Protein AF-A0A9D2QL30-F1 (afdb_monomer_lite)

Foldseek 3Di:
DVVLVVLLVLLQLLCLLLQHHDPDALFQKWFAFPQQGIWTWGDDPNRTHIDGPDDDPSVLVLSLCQLLPLCCLQQVDCLQSLLVRLQRTQKMFGADRVNHTPDIGGNVNSNVSSVVSVVVVVVLVVDDPVVSVVSRVVSLVVLVVQLVVLVVQLVVLVVLLVVCPPPPDPLSNVLSVLSNVLSVLSNQLSVLSNVLNVCVNVVHDVVVSVVSSNSNSVSSSVNVVSSVVNVVSVD

Structure (mmCIF, N/CA/C/O backbone):
data_AF-A0A9D2QL30-F1
#
_entry.id   AF-A0A9D2QL30-F1
#
loop_
_atom_site.group_PDB
_atom_site.id
_atom_site.type_symbol
_atom_site.label_atom_id
_atom_site.label_alt_id
_atom_site.label_comp_id
_atom_site.label_asym_id
_atom_site.label_entity_id
_atom_site.label_seq_id
_atom_site.pdbx_PDB_ins_code
_atom_site.Cartn_x
_atom_site.Cartn_y
_atom_site.Cartn_z
_atom_site.occupancy
_atom_site.B_iso_or_equiv
_atom_site.auth_seq_id
_atom_site.auth_comp_id
_atom_site.auth_asym_id
_atom_site.auth_atom_id
_atom_site.pdbx_PDB_model_num
ATOM 1 N 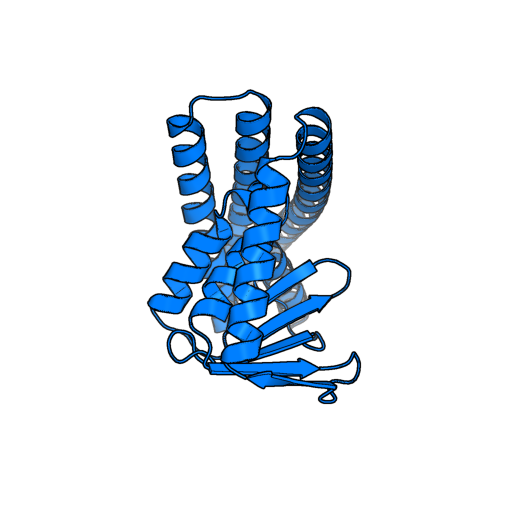N . MET A 1 1 ? 20.352 -10.201 -22.256 1.00 42.00 1 MET A N 1
ATOM 2 C CA . MET A 1 1 ? 20.153 -11.213 -21.178 1.00 42.00 1 MET A CA 1
ATOM 3 C C . MET A 1 1 ? 20.517 -10.764 -19.751 1.00 42.00 1 MET A C 1
ATOM 5 O O . MET A 1 1 ? 19.722 -11.033 -18.862 1.00 42.00 1 MET A O 1
ATOM 9 N N . ARG A 1 2 ? 21.654 -10.094 -19.466 1.00 42.00 2 ARG A N 1
ATOM 10 C CA . ARG A 1 2 ? 21.933 -9.585 -18.095 1.00 42.00 2 ARG A CA 1
ATOM 11 C C . ARG A 1 2 ? 21.033 -8.405 -17.690 1.00 42.00 2 ARG A C 1
ATOM 13 O O . ARG A 1 2 ? 20.529 -8.428 -16.579 1.00 42.00 2 ARG A O 1
ATOM 20 N N . ALA A 1 3 ? 20.771 -7.445 -18.584 1.00 46.03 3 ALA A N 1
ATOM 21 C CA . ALA A 1 3 ? 19.912 -6.282 -18.308 1.00 46.03 3 ALA A CA 1
ATOM 22 C C . ALA A 1 3 ? 18.468 -6.667 -17.924 1.00 46.03 3 ALA A C 1
ATOM 24 O O . ALA A 1 3 ? 17.959 -6.170 -16.926 1.00 46.03 3 ALA A O 1
ATOM 25 N N . LEU A 1 4 ? 17.861 -7.640 -18.621 1.00 50.03 4 LEU A N 1
ATOM 26 C CA . LEU A 1 4 ? 16.535 -8.165 -18.265 1.00 50.03 4 LEU A CA 1
ATOM 27 C C . LEU A 1 4 ? 16.477 -8.749 -16.846 1.00 50.03 4 LEU A C 1
ATOM 29 O O . LEU A 1 4 ? 15.483 -8.568 -16.161 1.00 50.03 4 LEU A O 1
ATOM 33 N N . ARG A 1 5 ? 17.539 -9.404 -16.354 1.00 45.00 5 ARG A N 1
ATOM 34 C CA . ARG A 1 5 ? 17.558 -9.931 -14.975 1.00 45.00 5 ARG A CA 1
ATOM 35 C C . ARG A 1 5 ? 17.594 -8.833 -13.903 1.00 45.00 5 ARG A C 1
ATOM 37 O O . ARG A 1 5 ? 17.037 -9.044 -12.834 1.00 45.00 5 ARG A O 1
ATOM 44 N N . TRP A 1 6 ? 18.218 -7.685 -14.176 1.00 50.84 6 TRP A N 1
ATOM 45 C CA . TRP A 1 6 ? 18.206 -6.535 -13.259 1.00 50.84 6 TRP A CA 1
ATOM 46 C C . TRP A 1 6 ? 16.841 -5.841 -13.236 1.00 50.84 6 TRP A C 1
ATOM 48 O O . TRP A 1 6 ? 16.375 -5.450 -12.172 1.00 50.84 6 TRP A O 1
ATOM 58 N N . LEU A 1 7 ? 16.168 -5.779 -14.388 1.00 51.81 7 LEU A N 1
ATOM 59 C CA . LEU A 1 7 ? 14.802 -5.267 -14.507 1.00 51.81 7 LEU A CA 1
ATOM 60 C C . LEU A 1 7 ? 13.798 -6.115 -13.703 1.00 51.81 7 LEU A C 1
ATOM 62 O O . LEU A 1 7 ? 12.937 -5.550 -13.035 1.00 51.81 7 LEU A O 1
ATOM 66 N N . LYS A 1 8 ? 13.981 -7.445 -13.656 1.00 50.84 8 LYS A N 1
ATOM 67 C CA . LYS A 1 8 ? 13.181 -8.358 -12.812 1.00 50.84 8 LYS A CA 1
ATOM 68 C C . LYS A 1 8 ? 13.255 -8.023 -11.324 1.00 50.84 8 LYS A C 1
ATOM 70 O O . LYS A 1 8 ? 12.226 -7.941 -10.670 1.00 50.84 8 LYS A O 1
ATOM 75 N N . ALA A 1 9 ? 14.460 -7.800 -10.793 1.00 47.62 9 ALA A N 1
ATOM 76 C CA . ALA A 1 9 ? 14.659 -7.451 -9.381 1.00 47.62 9 ALA A CA 1
ATOM 77 C C . ALA A 1 9 ? 14.092 -6.064 -9.027 1.00 47.62 9 ALA A C 1
ATOM 79 O O . ALA A 1 9 ? 13.759 -5.795 -7.875 1.00 47.62 9 ALA A O 1
ATOM 80 N N . ALA A 1 10 ? 13.954 -5.193 -10.023 1.00 49.06 10 ALA A N 1
ATOM 81 C CA . ALA A 1 10 ? 13.490 -3.835 -9.835 1.00 49.06 10 ALA A CA 1
ATOM 82 C C . ALA A 1 10 ? 11.965 -3.678 -9.985 1.00 49.06 10 ALA A C 1
ATOM 84 O O . ALA A 1 10 ? 11.373 -2.912 -9.231 1.00 49.06 10 ALA A O 1
ATOM 85 N N . ALA A 1 11 ? 11.317 -4.430 -10.884 1.00 48.91 11 ALA A N 1
ATOM 86 C CA . ALA A 1 11 ? 9.854 -4.563 -10.926 1.00 48.91 11 ALA A CA 1
ATOM 87 C C . ALA A 1 11 ? 9.331 -5.217 -9.641 1.00 48.91 11 ALA A C 1
ATOM 89 O O . ALA A 1 11 ? 8.384 -4.734 -9.034 1.00 48.91 11 ALA A O 1
ATOM 90 N N . ALA A 1 12 ? 10.043 -6.241 -9.182 1.00 46.75 12 ALA A N 1
ATOM 91 C CA . ALA A 1 12 ? 9.942 -6.813 -7.854 1.00 46.75 12 ALA A CA 1
ATOM 92 C C . ALA A 1 12 ? 10.025 -5.751 -6.739 1.00 46.75 12 ALA A C 1
ATOM 94 O O . ALA A 1 12 ? 9.077 -5.546 -5.997 1.00 46.75 12 ALA A O 1
ATOM 95 N N . ALA A 1 13 ? 11.130 -5.010 -6.630 1.00 47.66 13 ALA A N 1
ATOM 96 C CA . ALA A 1 13 ? 11.282 -3.993 -5.585 1.00 47.66 13 ALA A CA 1
ATOM 97 C C . ALA A 1 13 ? 10.222 -2.872 -5.653 1.00 47.66 13 ALA A C 1
ATOM 99 O O . ALA A 1 13 ? 9.776 -2.377 -4.622 1.00 47.66 13 ALA A O 1
ATOM 100 N N . ALA A 1 14 ? 9.797 -2.478 -6.854 1.00 49.22 14 ALA A N 1
ATOM 101 C CA . ALA A 1 14 ? 8.726 -1.507 -7.053 1.00 49.22 14 ALA A CA 1
ATOM 102 C C . ALA A 1 14 ? 7.403 -1.996 -6.474 1.00 49.22 14 ALA A C 1
ATOM 104 O O . ALA A 1 14 ? 6.722 -1.274 -5.749 1.00 49.22 14 ALA A O 1
ATOM 105 N N . ALA A 1 15 ? 7.070 -3.241 -6.781 1.00 49.09 15 ALA A N 1
ATOM 106 C CA . ALA A 1 15 ? 5.821 -3.845 -6.402 1.00 49.09 15 ALA A CA 1
ATOM 107 C C . ALA A 1 15 ? 5.770 -4.032 -4.862 1.00 49.09 15 ALA A C 1
ATOM 109 O O . ALA A 1 15 ? 4.761 -3.685 -4.247 1.00 49.09 15 ALA A O 1
ATOM 110 N N . VAL A 1 16 ? 6.897 -4.328 -4.193 1.00 47.53 16 VAL A N 1
ATOM 111 C CA . VAL A 1 16 ? 7.039 -4.228 -2.716 1.00 47.53 16 VAL A CA 1
ATOM 112 C C . VAL A 1 16 ? 6.652 -2.861 -2.158 1.00 47.53 16 VAL A C 1
ATOM 114 O O . VAL A 1 16 ? 5.903 -2.783 -1.186 1.00 47.53 16 VAL A O 1
ATOM 117 N N . MET A 1 17 ? 7.130 -1.773 -2.767 1.00 51.44 17 MET A N 1
ATOM 118 C CA . MET A 1 17 ? 6.882 -0.405 -2.281 1.00 51.44 17 MET A CA 1
ATOM 119 C C . MET A 1 17 ? 5.417 0.049 -2.445 1.00 51.44 17 MET A C 1
ATOM 121 O O . MET A 1 17 ? 4.971 1.005 -1.801 1.00 51.44 17 MET A O 1
ATOM 125 N N . LEU A 1 18 ? 4.651 -0.659 -3.280 1.00 50.81 18 LEU A N 1
ATOM 126 C CA . LEU A 1 18 ? 3.212 -0.478 -3.515 1.00 50.81 18 LEU A CA 1
ATOM 127 C C . LEU A 1 18 ? 2.306 -1.404 -2.715 1.00 50.81 18 LEU A C 1
ATOM 129 O O . LEU A 1 18 ? 1.090 -1.272 -2.839 1.00 50.81 18 LEU A O 1
ATOM 133 N N . CYS A 1 19 ? 2.882 -2.288 -1.898 1.00 51.38 19 CYS A N 1
ATOM 134 C CA . CYS A 1 19 ? 2.206 -3.366 -1.162 1.00 51.38 19 CYS A CA 1
ATOM 135 C C . CYS A 1 19 ? 1.921 -4.653 -1.950 1.00 51.38 19 CYS A C 1
ATOM 137 O O . CYS A 1 19 ? 1.119 -5.466 -1.489 1.00 51.38 19 C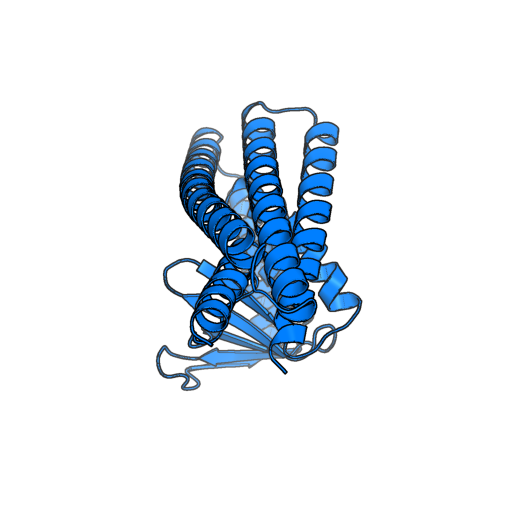YS A O 1
ATOM 139 N N . VAL A 1 20 ? 2.585 -4.896 -3.085 1.00 39.28 20 VAL A N 1
ATOM 140 C CA . VAL A 1 20 ? 2.483 -6.167 -3.827 1.00 39.28 20 VAL A CA 1
ATOM 141 C C . VAL A 1 20 ? 3.845 -6.655 -4.336 1.00 39.28 20 VAL A C 1
ATOM 143 O O . VAL A 1 20 ? 4.199 -6.367 -5.457 1.00 39.28 20 VAL A O 1
ATOM 146 N N . LEU A 1 21 ? 4.532 -7.505 -3.560 1.00 29.41 21 LEU A N 1
ATOM 147 C CA . LEU A 1 21 ? 5.515 -8.545 -3.969 1.00 29.41 21 LEU A CA 1
ATOM 148 C C . LEU A 1 21 ? 6.950 -8.213 -4.444 1.00 29.41 21 LEU A C 1
ATOM 150 O O . LEU A 1 21 ? 7.150 -7.345 -5.282 1.00 29.41 21 LEU A O 1
ATOM 154 N N . PRO A 1 22 ? 7.892 -9.144 -4.133 1.00 34.12 22 PRO A N 1
ATOM 155 C CA . PRO A 1 22 ? 8.286 -10.084 -5.170 1.00 34.12 22 PRO A CA 1
ATOM 156 C C . PRO A 1 22 ? 8.390 -11.538 -4.719 1.00 34.12 22 PRO A C 1
ATOM 158 O O . PRO A 1 22 ? 8.543 -11.893 -3.558 1.00 34.12 22 PRO A O 1
ATOM 161 N N . LEU A 1 23 ? 8.358 -12.374 -5.746 1.00 36.47 23 LEU A N 1
ATOM 162 C CA . LEU A 1 23 ? 8.587 -13.809 -5.793 1.00 36.47 23 LEU A CA 1
ATOM 163 C C . LEU A 1 23 ? 9.810 -14.283 -4.979 1.00 36.47 23 LEU A C 1
ATOM 165 O O . LEU A 1 23 ? 10.922 -14.343 -5.508 1.00 36.47 23 LEU A O 1
ATOM 169 N N . LYS A 1 24 ? 9.557 -14.649 -3.718 1.00 33.31 24 LYS A N 1
ATOM 170 C CA . LYS A 1 24 ? 10.146 -15.724 -2.888 1.00 33.31 24 LYS A CA 1
ATOM 171 C C . LYS A 1 24 ? 9.939 -15.334 -1.415 1.00 33.31 24 LYS A C 1
ATOM 173 O O . LYS A 1 24 ? 10.861 -14.811 -0.811 1.00 33.31 24 LYS A O 1
ATOM 178 N N . ALA A 1 25 ? 8.755 -15.553 -0.855 1.00 40.75 25 ALA A N 1
ATOM 179 C CA . ALA A 1 25 ? 8.531 -15.325 0.570 1.00 40.75 25 ALA A CA 1
ATOM 180 C C . ALA A 1 25 ? 7.565 -16.381 1.104 1.00 40.75 25 ALA A C 1
ATOM 182 O O . ALA A 1 25 ? 6.514 -16.628 0.503 1.00 40.75 25 ALA A O 1
ATOM 183 N N . ASP A 1 26 ? 7.954 -17.028 2.195 1.00 52.56 26 ASP A N 1
ATOM 184 C CA . ASP A 1 26 ? 7.155 -17.998 2.929 1.00 52.56 26 ASP A CA 1
ATOM 185 C C . ASP A 1 26 ? 5.928 -17.268 3.499 1.00 52.56 26 ASP A C 1
ATOM 187 O O . ASP A 1 26 ? 6.022 -16.494 4.447 1.00 52.56 26 ASP A O 1
ATOM 191 N N . ALA A 1 27 ? 4.777 -17.403 2.833 1.00 57.16 27 ALA A N 1
ATOM 192 C CA . ALA A 1 27 ? 3.559 -16.688 3.207 1.00 57.16 27 ALA A CA 1
ATOM 193 C C . ALA A 1 27 ? 3.181 -16.981 4.666 1.00 57.16 27 ALA A C 1
ATOM 195 O O . ALA A 1 27 ? 3.106 -18.140 5.045 1.00 57.16 27 ALA A O 1
ATOM 196 N N . ALA A 1 28 ? 2.866 -15.960 5.462 1.00 78.25 28 ALA A N 1
ATOM 197 C CA . ALA A 1 28 ? 2.471 -16.148 6.858 1.00 78.25 28 ALA A CA 1
ATOM 198 C C . ALA A 1 28 ? 1.034 -16.683 6.976 1.00 78.25 28 ALA A C 1
ATOM 200 O O . ALA A 1 28 ? 0.708 -17.457 7.878 1.00 78.25 28 ALA A O 1
ATOM 201 N N . GLU A 1 29 ? 0.152 -16.284 6.056 1.00 87.06 29 GLU A N 1
ATOM 202 C CA . GLU A 1 29 ? -1.250 -16.698 6.066 1.00 87.06 29 GLU A CA 1
ATOM 203 C C . GLU A 1 29 ? -1.822 -16.787 4.644 1.00 87.06 29 GLU A C 1
ATOM 205 O O . GLU A 1 29 ? -1.666 -15.876 3.837 1.00 87.06 29 GLU A O 1
ATOM 210 N N . LEU A 1 30 ? -2.523 -17.876 4.333 1.00 88.88 30 LEU A N 1
ATOM 211 C CA . LEU A 1 30 ? -3.309 -18.051 3.114 1.00 88.88 30 LEU A CA 1
ATOM 212 C C . LEU A 1 30 ? -4.793 -17.892 3.440 1.00 88.88 30 LEU A C 1
ATOM 214 O O . LEU A 1 30 ? -5.391 -18.756 4.080 1.00 88.88 30 LEU A O 1
ATOM 218 N N . ILE A 1 31 ? -5.403 -16.811 2.968 1.00 90.12 31 ILE A N 1
ATOM 219 C CA . ILE A 1 31 ? -6.814 -16.478 3.170 1.00 90.12 31 ILE A CA 1
ATOM 220 C C . ILE A 1 31 ? -7.631 -16.949 1.965 1.00 90.12 31 ILE A C 1
ATOM 222 O O . ILE A 1 31 ? -7.288 -16.671 0.817 1.00 90.12 31 ILE A O 1
ATOM 226 N N . GLN A 1 32 ? -8.738 -17.645 2.224 1.00 92.25 32 GLN A N 1
ATOM 227 C CA . GLN A 1 32 ? -9.722 -18.037 1.217 1.00 92.25 32 GLN A CA 1
ATOM 228 C C . GLN A 1 32 ? -10.906 -17.068 1.279 1.00 92.25 32 GLN A C 1
ATOM 230 O O . GLN A 1 32 ? -11.664 -17.068 2.253 1.00 92.25 32 GLN A O 1
ATOM 235 N N . SER A 1 33 ? -11.063 -16.240 0.247 1.00 90.88 33 SER A N 1
ATOM 236 C CA . SER A 1 33 ? -12.171 -15.295 0.113 1.00 90.88 33 SER A CA 1
ATOM 237 C C . SER A 1 33 ? -13.045 -15.639 -1.101 1.00 90.88 33 SER A C 1
ATOM 239 O O . SER A 1 33 ? -12.524 -15.841 -2.196 1.00 90.88 33 SER A O 1
ATOM 241 N N . PRO A 1 34 ? -14.382 -15.650 -0.960 1.00 91.25 34 PRO A N 1
ATOM 242 C CA . PRO A 1 34 ? -15.302 -15.755 -2.086 1.00 91.25 34 PRO A CA 1
ATOM 243 C C . PRO A 1 34 ? -15.311 -14.485 -2.953 1.00 91.25 34 PRO A C 1
ATOM 245 O O . PRO A 1 34 ? -15.769 -14.541 -4.089 1.00 91.25 34 PRO A O 1
ATOM 248 N N . VAL A 1 35 ? -14.823 -13.350 -2.433 1.00 90.31 35 VAL A N 1
ATOM 249 C CA . VAL A 1 35 ? -14.763 -12.066 -3.153 1.00 90.31 35 VAL A CA 1
ATOM 250 C C . VAL A 1 35 ? -13.437 -11.918 -3.898 1.00 90.31 35 VAL A C 1
ATOM 252 O O . VAL A 1 35 ? -13.423 -11.490 -5.047 1.00 90.31 35 VAL A O 1
ATOM 255 N N . TYR A 1 36 ? -12.328 -12.285 -3.251 1.00 85.19 36 TYR A N 1
ATOM 256 C CA . TYR A 1 36 ? -10.977 -12.025 -3.761 1.00 85.19 36 TYR A CA 1
ATOM 257 C C . TYR A 1 36 ? -10.202 -13.284 -4.181 1.00 85.19 36 TYR A C 1
ATOM 259 O O . TYR A 1 36 ? -9.045 -13.191 -4.585 1.00 85.19 36 TYR A O 1
ATOM 267 N N . GLY A 1 37 ? -10.806 -14.469 -4.075 1.00 86.88 37 GLY A N 1
ATOM 268 C CA . GLY A 1 37 ? -10.116 -15.735 -4.303 1.00 86.88 37 GLY A CA 1
ATOM 269 C C . GLY A 1 37 ? -9.123 -16.056 -3.183 1.00 86.88 37 GLY A C 1
ATOM 270 O O . GLY A 1 37 ? -9.359 -15.741 -2.014 1.00 86.88 37 GLY A O 1
ATOM 271 N N . GLN A 1 38 ? -8.013 -16.713 -3.530 1.00 85.25 38 GLN A N 1
ATOM 272 C CA . GLN A 1 38 ? -6.964 -17.019 -2.556 1.00 85.25 38 GLN A CA 1
ATOM 273 C C . GLN A 1 38 ? -5.985 -15.853 -2.461 1.00 85.25 38 GLN A C 1
ATOM 275 O O . GLN A 1 38 ? -5.487 -15.381 -3.490 1.00 85.25 38 GLN A O 1
ATOM 280 N N . VAL A 1 39 ? -5.705 -15.424 -1.233 1.00 84.62 39 VAL A N 1
ATOM 281 C CA . VAL A 1 39 ? -4.845 -14.278 -0.935 1.00 84.62 39 VAL A CA 1
ATOM 282 C C . VAL A 1 39 ? -3.774 -14.700 0.057 1.00 84.62 39 VAL A C 1
ATOM 284 O O . VAL A 1 39 ? -4.090 -15.146 1.158 1.00 84.62 39 VAL A O 1
ATOM 287 N N . TYR A 1 40 ? -2.513 -14.555 -0.324 1.00 80.69 40 TYR A N 1
ATOM 288 C CA . TYR A 1 40 ? -1.382 -14.745 0.572 1.00 80.69 40 TYR A CA 1
ATOM 289 C C . TYR A 1 40 ? -1.067 -13.429 1.275 1.00 80.69 40 TYR A C 1
ATOM 291 O O . TYR A 1 40 ? -0.853 -12.403 0.627 1.00 80.69 40 TYR A O 1
ATOM 299 N N . VAL A 1 41 ? -1.027 -13.476 2.600 1.00 80.38 41 VAL A N 1
ATOM 300 C CA . VAL A 1 41 ? -0.470 -12.432 3.452 1.00 80.38 41 VAL A CA 1
ATOM 301 C C . VAL A 1 41 ? 0.981 -12.802 3.711 1.00 80.38 41 VAL A C 1
ATOM 303 O O . VAL A 1 41 ? 1.277 -13.885 4.220 1.00 80.38 41 VAL A O 1
ATOM 306 N N . MET A 1 42 ? 1.885 -11.914 3.326 1.00 73.69 42 MET A N 1
ATOM 307 C CA . MET A 1 42 ? 3.319 -12.080 3.531 1.00 73.69 42 MET A CA 1
ATOM 308 C C . MET A 1 42 ? 3.762 -11.156 4.655 1.00 73.69 42 MET A C 1
ATOM 310 O O . MET A 1 42 ? 3.383 -9.984 4.661 1.00 73.69 42 MET A O 1
ATOM 314 N N . ASP A 1 43 ? 4.566 -11.693 5.564 1.00 66.38 43 ASP A N 1
ATOM 315 C CA . ASP A 1 43 ? 5.266 -10.950 6.608 1.00 66.38 43 ASP A CA 1
ATOM 316 C C . ASP A 1 43 ? 6.741 -11.348 6.523 1.00 66.38 43 ASP A C 1
ATOM 318 O O . ASP A 1 43 ? 7.145 -12.392 7.030 1.00 66.38 43 ASP A O 1
ATOM 322 N N . GLU A 1 44 ? 7.535 -10.567 5.790 1.00 53.06 44 GLU A N 1
ATOM 323 C CA . GLU A 1 44 ? 8.974 -10.806 5.689 1.00 53.06 44 GLU A CA 1
ATOM 324 C C . GLU A 1 44 ? 9.738 -9.540 6.078 1.00 53.06 44 GLU A C 1
ATOM 326 O O . GLU A 1 44 ? 9.558 -8.474 5.486 1.00 53.06 44 GLU A O 1
ATOM 331 N N . ASN A 1 45 ? 10.616 -9.652 7.082 1.00 51.19 45 ASN A N 1
ATOM 332 C CA . ASN A 1 45 ? 11.520 -8.582 7.521 1.00 51.19 45 ASN A CA 1
ATOM 333 C C . ASN A 1 45 ? 10.822 -7.232 7.805 1.00 51.19 45 ASN A C 1
ATOM 335 O O . ASN A 1 45 ? 11.392 -6.167 7.565 1.00 51.19 45 ASN A O 1
ATOM 339 N N . GLY A 1 46 ? 9.589 -7.266 8.324 1.00 47.22 46 GLY A N 1
ATOM 340 C CA . GLY A 1 46 ? 8.815 -6.065 8.653 1.00 47.22 46 GLY A CA 1
ATOM 341 C C . GLY A 1 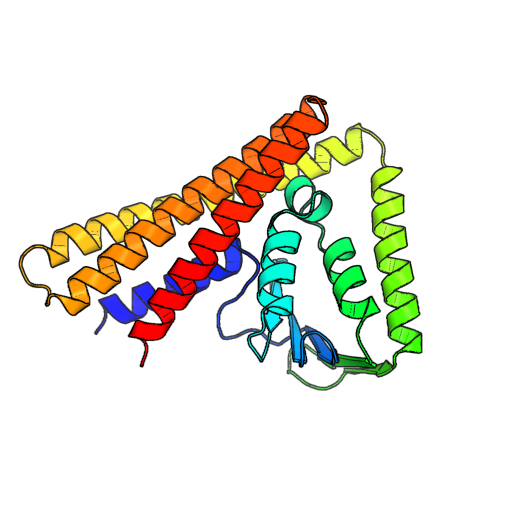46 ? 8.110 -5.412 7.462 1.00 47.22 46 GLY A C 1
ATOM 342 O O . GLY A 1 46 ? 7.604 -4.296 7.595 1.00 47.22 46 GLY A O 1
ATOM 343 N N . VAL A 1 47 ? 8.054 -6.088 6.311 1.00 50.62 47 VAL A N 1
ATOM 344 C CA . VAL A 1 47 ? 7.284 -5.656 5.145 1.00 50.62 47 VAL A CA 1
ATOM 345 C C . VAL A 1 47 ? 6.061 -6.554 4.988 1.00 50.62 47 VAL A C 1
ATOM 347 O O . VAL A 1 47 ? 6.159 -7.703 4.564 1.00 50.62 47 VAL A O 1
ATOM 350 N N . ASN A 1 48 ? 4.897 -5.994 5.316 1.00 63.84 48 ASN A N 1
ATOM 351 C CA . ASN A 1 48 ? 3.611 -6.647 5.097 1.00 63.84 48 ASN A CA 1
ATOM 352 C C . ASN A 1 48 ? 3.174 -6.470 3.641 1.00 63.84 48 ASN A C 1
ATOM 354 O O . ASN A 1 48 ? 3.185 -5.353 3.114 1.00 63.84 48 ASN A O 1
ATOM 358 N N . GLY A 1 49 ? 2.750 -7.556 2.998 1.00 70.00 49 GLY A N 1
ATOM 359 C CA . GLY A 1 49 ? 2.273 -7.529 1.617 1.00 70.00 49 GLY A CA 1
ATOM 360 C C . GLY A 1 49 ? 1.115 -8.485 1.371 1.00 70.00 49 GLY A C 1
ATOM 361 O O . GLY A 1 49 ? 0.915 -9.448 2.111 1.00 70.00 49 GLY A O 1
ATOM 362 N N . LEU A 1 50 ? 0.363 -8.220 0.300 1.00 76.88 50 LEU A N 1
ATOM 363 C CA . LEU A 1 50 ? -0.697 -9.105 -0.180 1.00 76.88 50 LEU A CA 1
ATOM 364 C C . LEU A 1 50 ? -0.364 -9.616 -1.578 1.00 76.88 50 LEU A C 1
ATOM 366 O O . LEU A 1 50 ? 0.059 -8.854 -2.446 1.00 76.88 50 LEU A O 1
ATOM 370 N N . MET A 1 51 ? -0.604 -10.903 -1.804 1.00 75.38 51 MET A N 1
ATOM 371 C CA . MET A 1 51 ? -0.553 -11.522 -3.122 1.00 75.38 51 MET A CA 1
ATOM 372 C C . MET A 1 51 ? -1.884 -12.203 -3.410 1.00 75.38 51 MET A C 1
ATOM 374 O O . MET A 1 51 ? -2.268 -13.157 -2.738 1.00 75.38 51 MET A O 1
ATOM 378 N N . PHE A 1 52 ? -2.560 -11.744 -4.455 1.00 76.00 52 PHE A N 1
ATOM 379 C CA . PHE A 1 52 ? -3.777 -12.362 -4.956 1.00 76.00 52 PHE A CA 1
ATOM 380 C C . PHE A 1 52 ? -3.411 -13.407 -6.012 1.00 76.00 52 PHE A C 1
ATOM 382 O O . PHE A 1 52 ? -2.546 -13.183 -6.855 1.00 76.00 52 PHE A O 1
ATOM 389 N N . THR A 1 53 ? -4.055 -14.571 -5.958 1.00 73.19 53 THR A N 1
ATOM 390 C CA . THR A 1 53 ? -3.837 -15.665 -6.931 1.00 73.19 53 THR A CA 1
ATOM 391 C C . THR A 1 53 ? -4.609 -15.490 -8.234 1.00 73.19 53 THR A C 1
ATOM 393 O O . THR A 1 53 ? -4.431 -16.266 -9.172 1.00 73.19 53 THR A O 1
ATOM 396 N N . GLN A 1 54 ? -5.506 -14.510 -8.276 1.00 71.69 54 GLN A N 1
ATOM 397 C CA . GLN A 1 54 ? -6.416 -14.238 -9.378 1.00 71.69 54 GLN A CA 1
ATOM 398 C C . GLN A 1 54 ? -6.519 -12.726 -9.567 1.00 71.69 54 GLN A C 1
ATOM 400 O O . GLN A 1 54 ? -6.244 -11.963 -8.645 1.00 71.69 54 GLN A O 1
ATOM 405 N N . GLU A 1 55 ? -6.965 -12.308 -10.747 1.00 73.25 55 GLU A N 1
ATOM 406 C CA . GLU A 1 55 ? -7.274 -10.912 -11.050 1.00 73.25 55 GLU A CA 1
ATOM 407 C C . GLU A 1 55 ? -8.789 -10.744 -11.192 1.00 73.25 55 GLU A C 1
ATOM 409 O O . GLU A 1 55 ? -9.467 -11.566 -11.813 1.00 73.25 55 GLU A O 1
ATOM 414 N N . SER A 1 56 ? -9.332 -9.682 -10.601 1.00 77.12 56 SER A N 1
ATOM 415 C CA . SER A 1 56 ? -10.733 -9.284 -10.754 1.00 77.12 56 SER A CA 1
ATOM 416 C C . SER A 1 56 ? -10.895 -7.793 -10.476 1.00 77.12 56 SER A C 1
ATOM 418 O O . SER A 1 56 ? -10.088 -7.208 -9.752 1.00 77.12 56 SER A O 1
ATOM 420 N N . ASP A 1 57 ? -11.975 -7.189 -10.975 1.00 82.44 57 ASP A N 1
ATOM 421 C CA . ASP A 1 57 ? -12.276 -5.774 -10.717 1.00 82.44 57 ASP A CA 1
ATOM 422 C C . ASP A 1 57 ? -12.333 -5.459 -9.213 1.00 82.44 57 ASP A C 1
ATOM 424 O O . ASP A 1 57 ? -11.860 -4.407 -8.780 1.00 82.44 57 ASP A O 1
ATOM 428 N N . ALA A 1 58 ? -12.843 -6.398 -8.406 1.00 84.31 58 ALA A N 1
ATOM 429 C CA . ALA A 1 58 ? -12.889 -6.281 -6.951 1.00 84.31 58 ALA A CA 1
ATOM 430 C C . ALA A 1 58 ? -11.484 -6.235 -6.333 1.00 84.31 58 ALA A C 1
ATOM 432 O O . ALA A 1 58 ? -11.228 -5.419 -5.450 1.00 84.31 58 ALA A O 1
ATOM 433 N N . ILE A 1 59 ? -10.557 -7.064 -6.824 1.00 79.88 59 ILE A N 1
ATOM 434 C CA . ILE A 1 59 ? -9.155 -7.070 -6.384 1.00 79.88 59 ILE A CA 1
ATOM 435 C C . ILE A 1 59 ? -8.470 -5.768 -6.802 1.00 79.88 59 ILE A C 1
ATOM 437 O O . ILE A 1 59 ? -7.842 -5.111 -5.976 1.00 79.88 59 ILE A O 1
ATOM 441 N N . THR A 1 60 ? -8.645 -5.325 -8.049 1.00 77.00 60 THR A N 1
ATOM 442 C CA . THR A 1 60 ? -8.058 -4.065 -8.526 1.00 77.00 60 THR A CA 1
ATOM 443 C C . THR A 1 60 ? -8.594 -2.858 -7.752 1.00 77.00 60 THR A C 1
ATOM 445 O O . THR A 1 60 ? -7.858 -1.908 -7.477 1.00 77.00 60 THR A O 1
ATOM 448 N N . GLN A 1 61 ? -9.881 -2.850 -7.402 1.00 81.50 61 GLN A N 1
ATOM 449 C CA . GLN A 1 61 ? -10.461 -1.805 -6.561 1.00 81.50 61 GLN A CA 1
ATOM 450 C C . GLN A 1 61 ? -9.912 -1.865 -5.131 1.00 81.50 61 GLN A C 1
ATOM 452 O O . GLN A 1 61 ? -9.454 -0.846 -4.616 1.00 81.50 61 GLN A O 1
ATOM 457 N N . PHE A 1 62 ? -9.877 -3.052 -4.525 1.00 84.25 62 PHE A N 1
ATOM 458 C CA . PHE A 1 62 ? -9.341 -3.258 -3.181 1.00 84.25 62 PHE A CA 1
ATOM 459 C C . PHE A 1 62 ? -7.883 -2.801 -3.067 1.00 84.25 62 PHE A C 1
ATOM 461 O O . PHE A 1 62 ? -7.529 -2.089 -2.126 1.00 84.25 62 PHE A O 1
ATOM 468 N N . MET A 1 63 ? -7.044 -3.155 -4.043 1.00 77.94 63 MET A N 1
ATOM 469 C CA . MET A 1 63 ? -5.642 -2.737 -4.097 1.00 77.94 63 MET A CA 1
ATOM 470 C C . MET A 1 63 ? -5.499 -1.217 -4.160 1.00 77.94 63 MET A C 1
ATOM 472 O O . MET A 1 63 ? -4.698 -0.638 -3.424 1.00 77.94 63 MET A O 1
ATOM 476 N N . ARG A 1 64 ? -6.321 -0.559 -4.987 1.00 76.12 64 ARG A N 1
ATOM 477 C CA . ARG A 1 64 ? -6.350 0.905 -5.087 1.00 76.12 64 ARG A CA 1
ATOM 478 C C . ARG A 1 64 ? -6.727 1.550 -3.761 1.00 76.12 64 ARG A C 1
ATOM 480 O O . ARG A 1 64 ? -6.038 2.455 -3.308 1.00 76.12 64 ARG A O 1
ATOM 487 N N . GLU A 1 65 ? -7.810 1.101 -3.140 1.00 80.94 65 GLU A N 1
ATOM 488 C CA . GLU A 1 65 ? -8.281 1.648 -1.862 1.00 80.94 65 GLU A CA 1
ATOM 489 C C . GLU A 1 65 ? -7.262 1.430 -0.737 1.00 80.94 65 GLU A C 1
ATOM 491 O O . GLU A 1 65 ? -6.977 2.355 0.024 1.00 80.94 65 GLU A O 1
ATOM 496 N N . THR A 1 66 ? -6.662 0.241 -0.685 1.00 82.00 66 THR A N 1
ATOM 497 C CA . THR A 1 66 ? -5.643 -0.154 0.297 1.00 82.00 66 THR A CA 1
ATOM 498 C C . THR A 1 66 ? -4.388 0.707 0.215 1.00 82.00 66 THR A C 1
ATOM 500 O O . THR A 1 66 ? -3.879 1.158 1.241 1.00 82.00 66 THR A O 1
ATOM 503 N N . ALA A 1 67 ? -3.905 0.995 -0.997 1.00 77.50 67 ALA A N 1
ATOM 504 C CA . ALA A 1 67 ? -2.709 1.812 -1.193 1.00 77.50 67 ALA A CA 1
ATOM 505 C C . ALA A 1 67 ? -2.865 3.255 -0.672 1.00 77.50 67 ALA A C 1
ATOM 507 O O . ALA A 1 67 ? -1.864 3.925 -0.405 1.00 77.50 67 ALA A O 1
ATOM 508 N N . SER A 1 68 ? -4.111 3.712 -0.516 1.00 81.56 68 SER A N 1
ATOM 509 C CA . SER A 1 68 ? -4.498 5.012 0.037 1.00 81.56 68 SER A CA 1
ATOM 510 C C . SER A 1 68 ? -5.205 4.919 1.395 1.00 81.56 68 SER A C 1
ATOM 512 O O . SER A 1 68 ? -5.856 5.880 1.803 1.00 81.56 68 SER A O 1
ATOM 514 N N . ASP A 1 69 ? -5.135 3.784 2.097 1.00 87.50 69 ASP A N 1
ATOM 515 C CA . ASP A 1 69 ? -5.761 3.675 3.414 1.00 87.50 69 ASP A CA 1
ATOM 516 C C . ASP A 1 69 ? -5.068 4.639 4.401 1.00 87.50 69 ASP A C 1
ATOM 518 O O . ASP A 1 69 ? -3.838 4.606 4.509 1.00 87.50 69 ASP A O 1
ATOM 522 N N . PRO A 1 70 ? -5.806 5.508 5.121 1.00 86.19 70 PRO A N 1
ATOM 523 C CA . PRO A 1 70 ? -5.202 6.502 6.001 1.00 86.19 70 PRO A CA 1
ATOM 524 C C . PRO A 1 70 ? -4.283 5.900 7.062 1.00 86.19 70 PRO A C 1
ATOM 526 O O . PRO A 1 70 ? -3.219 6.457 7.310 1.00 86.19 70 PRO A O 1
ATOM 529 N N . TYR A 1 71 ? -4.640 4.760 7.664 1.00 86.50 71 TYR A N 1
ATOM 530 C CA . TYR A 1 71 ? -3.812 4.137 8.704 1.00 86.50 71 TYR A CA 1
ATOM 531 C C . TYR A 1 71 ? -2.547 3.527 8.113 1.00 86.50 71 TYR A C 1
ATOM 533 O O . TYR A 1 71 ? -1.470 3.596 8.711 1.00 86.50 71 TYR A O 1
ATOM 541 N N . PHE A 1 72 ? -2.664 2.993 6.902 1.00 83.00 72 PHE A N 1
ATOM 542 C CA . PHE A 1 72 ? -1.523 2.465 6.184 1.00 83.00 72 PHE A CA 1
ATOM 543 C C . PHE A 1 72 ? -0.563 3.578 5.743 1.00 83.00 72 PHE A C 1
ATOM 545 O O . PHE A 1 72 ? 0.629 3.519 6.030 1.00 83.00 72 PHE A O 1
ATOM 552 N N . VAL A 1 73 ? -1.068 4.641 5.114 1.00 84.81 73 VAL A N 1
ATOM 553 C CA . VAL A 1 73 ? -0.235 5.756 4.637 1.00 84.81 73 VAL A CA 1
ATOM 554 C C . VAL A 1 73 ? 0.383 6.531 5.802 1.00 84.81 73 VAL A C 1
ATOM 556 O O . VAL A 1 73 ? 1.569 6.856 5.745 1.00 84.81 73 VAL A O 1
ATOM 559 N N . ARG A 1 74 ? -0.401 6.808 6.852 1.00 85.69 74 ARG A N 1
ATOM 560 C CA . ARG A 1 74 ? -0.005 7.660 7.982 1.00 85.69 74 ARG A CA 1
ATOM 561 C C . ARG A 1 74 ? 0.896 6.952 8.991 1.00 85.69 74 ARG A C 1
ATOM 563 O O . ARG A 1 74 ? 1.801 7.581 9.527 1.00 85.69 74 ARG A O 1
ATOM 570 N N . TYR A 1 75 ? 0.656 5.665 9.239 1.00 82.69 75 TYR A N 1
ATOM 571 C CA . TYR A 1 75 ? 1.285 4.935 10.344 1.00 82.69 75 TYR A CA 1
ATOM 572 C C . TYR A 1 75 ? 1.923 3.602 9.939 1.00 82.69 75 TYR A C 1
ATOM 574 O O . TYR A 1 75 ? 2.400 2.878 10.811 1.00 82.69 75 TYR A O 1
ATOM 582 N N . ASN A 1 76 ? 1.901 3.243 8.651 1.00 77.19 76 ASN A N 1
ATOM 583 C CA . ASN A 1 76 ? 2.320 1.928 8.158 1.00 77.19 76 ASN A CA 1
ATOM 584 C C . ASN A 1 76 ? 1.585 0.759 8.840 1.00 77.19 76 ASN A C 1
ATOM 586 O O . ASN A 1 76 ? 2.166 -0.285 9.140 1.00 77.19 76 ASN A O 1
ATOM 590 N N . ARG A 1 77 ? 0.295 0.944 9.151 1.00 79.81 77 ARG A N 1
ATOM 591 C CA . ARG A 1 77 ? -0.526 -0.077 9.815 1.00 79.81 77 ARG A CA 1
ATOM 592 C C . ARG A 1 77 ? -1.480 -0.730 8.834 1.00 79.81 77 ARG A C 1
ATOM 594 O O . ARG A 1 77 ? -2.290 -0.066 8.197 1.00 79.81 77 ARG A O 1
ATOM 601 N N . PHE A 1 78 ? -1.376 -2.051 8.742 1.00 79.56 78 PHE A N 1
ATOM 602 C CA . PHE A 1 78 ? -2.140 -2.869 7.804 1.00 79.56 78 PHE A CA 1
ATOM 603 C C . PHE A 1 78 ? -3.429 -3.442 8.415 1.00 79.56 78 PHE A C 1
ATOM 605 O O . PHE A 1 78 ? -4.192 -4.112 7.726 1.00 79.56 78 PHE A O 1
ATOM 612 N N . ASP A 1 79 ? -3.706 -3.165 9.695 1.00 84.06 79 ASP A N 1
ATOM 613 C CA .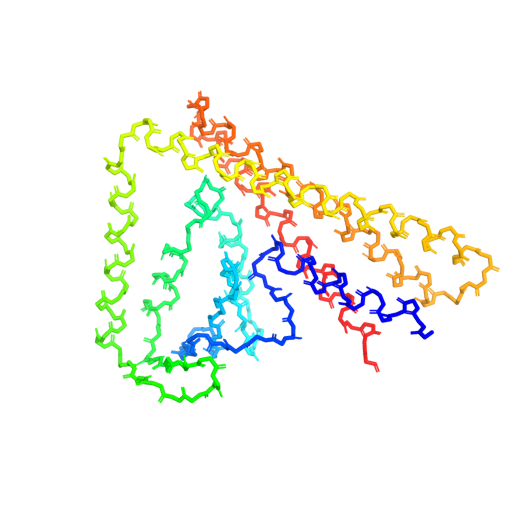 ASP A 1 79 ? -4.851 -3.723 10.424 1.00 84.06 79 ASP A CA 1
ATOM 614 C C . ASP A 1 79 ? -6.189 -3.455 9.727 1.00 84.06 79 ASP A C 1
ATOM 616 O O . ASP A 1 79 ? -6.981 -4.377 9.544 1.00 84.06 79 ASP A O 1
ATOM 620 N N . ASN A 1 80 ? -6.432 -2.223 9.266 1.00 84.25 80 ASN A N 1
ATOM 621 C CA . ASN A 1 80 ? -7.687 -1.890 8.583 1.00 84.25 80 ASN A CA 1
ATOM 622 C C . ASN A 1 80 ? -7.850 -2.658 7.257 1.00 84.25 80 ASN A C 1
ATOM 624 O O . ASN A 1 80 ? -8.953 -3.035 6.863 1.00 84.25 80 ASN A O 1
ATOM 628 N N . VAL A 1 81 ? -6.737 -2.928 6.576 1.00 87.50 81 VAL A N 1
ATOM 629 C CA . VAL A 1 81 ? -6.698 -3.689 5.322 1.00 87.50 81 VAL A CA 1
ATOM 630 C C . VAL A 1 81 ? -6.986 -5.166 5.594 1.00 87.50 81 VAL A C 1
ATOM 632 O O . VAL A 1 81 ? -7.834 -5.766 4.930 1.00 87.50 81 VAL A O 1
ATOM 635 N N . LEU A 1 82 ? -6.338 -5.739 6.612 1.00 88.06 82 LEU A N 1
ATOM 636 C CA . LEU A 1 82 ? -6.560 -7.121 7.040 1.00 88.06 82 LEU A CA 1
ATOM 637 C C . LEU A 1 82 ? -7.990 -7.335 7.536 1.00 88.06 82 LEU A C 1
ATOM 639 O O . LEU A 1 82 ? -8.596 -8.344 7.185 1.00 88.06 82 LEU A O 1
ATOM 643 N N . ALA A 1 83 ? -8.556 -6.379 8.278 1.00 90.19 83 ALA A N 1
ATOM 644 C CA . ALA A 1 83 ? -9.950 -6.422 8.708 1.00 90.19 83 ALA A CA 1
ATOM 645 C C . ALA A 1 83 ? -10.903 -6.506 7.506 1.00 90.19 83 ALA A C 1
ATOM 647 O O . ALA A 1 83 ? -11.750 -7.395 7.457 1.00 90.19 83 ALA A O 1
ATOM 648 N N . LYS A 1 84 ? -10.732 -5.634 6.499 1.00 89.19 84 LYS A N 1
ATOM 649 C CA . LYS A 1 84 ? -11.544 -5.648 5.267 1.00 89.19 84 LYS A CA 1
ATOM 650 C C . LYS A 1 84 ? -11.423 -6.975 4.514 1.00 89.19 84 LYS A C 1
ATOM 652 O O . LYS A 1 84 ? -12.428 -7.511 4.050 1.00 89.19 84 LYS A O 1
ATOM 657 N N . LEU A 1 85 ? -10.208 -7.514 4.404 1.00 89.50 85 LEU A N 1
ATOM 658 C CA . LEU A 1 85 ? -9.956 -8.779 3.716 1.00 89.50 85 LEU A CA 1
ATOM 659 C C . LEU A 1 85 ? -10.616 -9.958 4.454 1.00 89.50 85 LEU A C 1
ATOM 661 O O . LEU A 1 85 ? -11.412 -10.695 3.864 1.00 89.50 85 LEU A O 1
ATOM 665 N N . LYS A 1 86 ? -10.332 -10.097 5.755 1.00 92.00 86 LYS A N 1
ATOM 666 C CA . LYS A 1 86 ? -10.803 -11.201 6.607 1.00 92.00 86 LYS A CA 1
ATOM 667 C C . LYS A 1 86 ? -12.311 -11.172 6.847 1.00 92.00 86 LYS A C 1
ATOM 669 O O . LYS A 1 86 ? -12.909 -12.240 6.919 1.00 92.00 86 LYS A O 1
ATOM 674 N N . ALA A 1 87 ? -12.942 -9.997 6.855 1.00 91.75 87 ALA A N 1
ATOM 675 C CA . ALA A 1 87 ? -14.397 -9.863 6.977 1.00 91.75 87 ALA A CA 1
ATOM 676 C C . ALA A 1 87 ? -15.173 -10.600 5.872 1.00 91.75 87 ALA A C 1
ATOM 678 O O . ALA A 1 87 ? -16.321 -10.991 6.075 1.00 91.75 87 ALA A O 1
ATOM 679 N N . THR A 1 88 ? -14.559 -10.782 4.699 1.00 89.75 88 THR A N 1
ATOM 680 C CA . THR A 1 88 ? -15.178 -11.491 3.569 1.00 89.75 88 THR A CA 1
ATOM 681 C C . THR A 1 88 ? -14.782 -12.961 3.490 1.00 89.75 88 THR A C 1
ATOM 683 O O . THR A 1 88 ? -15.374 -13.699 2.712 1.00 89.75 88 THR A O 1
ATOM 686 N N . ALA A 1 89 ? -13.778 -13.395 4.252 1.00 93.25 89 ALA A N 1
ATOM 687 C CA . ALA A 1 89 ? -13.144 -14.694 4.087 1.00 93.25 89 ALA A CA 1
ATOM 688 C C . ALA A 1 89 ? -13.928 -15.840 4.744 1.00 93.25 89 ALA A C 1
ATOM 690 O O . ALA A 1 89 ? -14.585 -15.673 5.769 1.00 93.25 89 ALA A O 1
ATOM 691 N N . THR A 1 90 ? -13.830 -17.037 4.162 1.00 94.50 90 THR A N 1
ATOM 692 C CA . THR A 1 90 ? -14.464 -18.256 4.695 1.00 94.50 90 THR A CA 1
ATOM 693 C C . THR A 1 90 ? -13.531 -19.061 5.590 1.00 94.50 90 THR A C 1
ATOM 695 O O . THR A 1 90 ? -13.993 -19.789 6.467 1.00 94.50 90 THR A O 1
ATOM 698 N N . SER A 1 91 ? -12.223 -18.964 5.352 1.00 94.94 91 SER A N 1
ATOM 699 C CA . SER A 1 91 ? -11.193 -19.667 6.118 1.00 94.94 91 SER A CA 1
ATOM 700 C C . SER A 1 91 ? -9.812 -19.078 5.846 1.00 94.94 91 SER A C 1
ATOM 702 O O . SER A 1 91 ? -9.598 -18.460 4.800 1.00 94.94 91 SER A O 1
ATOM 704 N N . SER A 1 92 ? -8.855 -19.333 6.731 1.00 93.44 92 SER A N 1
ATOM 705 C CA . SER A 1 92 ? -7.438 -19.103 6.453 1.00 93.44 92 SER A CA 1
ATOM 706 C C . SER A 1 92 ? -6.558 -20.230 6.984 1.00 93.44 92 SER A C 1
ATOM 708 O O . SER A 1 92 ? -6.976 -21.040 7.813 1.00 93.44 92 SER A O 1
ATOM 710 N N . ILE A 1 93 ? -5.337 -20.299 6.468 1.00 90.25 93 ILE A N 1
ATOM 711 C CA . ILE A 1 93 ? -4.312 -21.262 6.861 1.00 90.25 93 ILE A CA 1
ATOM 712 C C . ILE A 1 93 ? -3.067 -20.464 7.230 1.00 90.25 93 ILE A C 1
ATOM 714 O O . ILE A 1 93 ? -2.543 -19.744 6.387 1.00 90.25 93 ILE A O 1
ATOM 718 N N . VAL A 1 94 ? -2.597 -20.584 8.467 1.00 88.62 94 VAL A N 1
ATOM 719 C CA . VAL A 1 94 ? -1.342 -19.968 8.918 1.00 88.62 94 VAL A CA 1
ATOM 720 C C . VAL A 1 94 ? -0.209 -20.943 8.672 1.00 88.62 94 VAL A C 1
ATOM 722 O O . VAL A 1 94 ? -0.333 -22.126 9.015 1.00 88.62 94 VAL A O 1
ATOM 725 N N . LEU A 1 95 ? 0.880 -20.442 8.104 1.00 84.62 95 LEU A N 1
ATOM 726 C CA . LEU A 1 95 ? 2.063 -21.230 7.791 1.00 84.62 95 LEU A CA 1
ATOM 727 C C . LEU A 1 95 ? 3.234 -20.813 8.691 1.00 84.62 95 LEU A C 1
ATOM 729 O O . LEU A 1 95 ? 3.289 -19.675 9.157 1.00 84.62 95 LEU A O 1
ATOM 733 N N . ASP A 1 96 ? 4.142 -21.747 8.967 1.00 81.50 96 ASP A N 1
ATOM 734 C CA . ASP A 1 96 ? 5.440 -21.432 9.567 1.00 81.50 96 ASP A CA 1
ATOM 735 C C . ASP A 1 96 ? 6.438 -20.948 8.503 1.00 81.50 96 ASP A C 1
ATOM 737 O O . ASP A 1 96 ? 6.175 -20.980 7.302 1.00 81.50 96 ASP A O 1
ATOM 741 N N . GLU A 1 97 ? 7.622 -20.545 8.962 1.00 74.44 97 GLU A N 1
ATOM 742 C CA . GLU A 1 97 ? 8.761 -20.140 8.126 1.00 74.44 97 GLU A CA 1
ATOM 743 C C . GLU A 1 97 ? 9.235 -21.216 7.130 1.00 74.44 97 GLU A C 1
ATOM 745 O O . GLU A 1 97 ? 9.992 -20.915 6.216 1.00 74.44 97 GLU A O 1
ATOM 750 N N . ASN A 1 98 ? 8.809 -22.473 7.288 1.00 77.75 98 ASN A N 1
ATOM 751 C CA . ASN A 1 98 ? 9.133 -23.576 6.383 1.00 77.75 98 ASN A CA 1
ATOM 752 C C . ASN A 1 98 ? 7.953 -23.930 5.454 1.00 77.75 98 ASN A C 1
ATOM 754 O O . ASN A 1 98 ? 8.018 -24.926 4.727 1.00 77.75 98 ASN A O 1
ATOM 758 N N . GLY A 1 99 ? 6.863 -23.155 5.494 1.00 73.19 99 GLY A N 1
ATOM 759 C CA . GLY A 1 99 ? 5.647 -23.372 4.714 1.00 73.19 99 GLY A CA 1
ATOM 760 C C . GLY A 1 99 ? 4.732 -24.482 5.245 1.00 73.19 99 GLY A C 1
ATOM 761 O O . GLY A 1 99 ? 3.795 -24.883 4.548 1.00 73.19 99 GLY A O 1
ATOM 762 N N . ASN A 1 100 ? 4.966 -25.002 6.453 1.00 83.12 100 ASN A N 1
ATOM 763 C CA . ASN A 1 100 ? 4.091 -26.005 7.058 1.00 83.12 100 ASN A CA 1
ATOM 764 C C . ASN A 1 100 ? 2.863 -25.349 7.680 1.00 83.12 100 ASN A C 1
ATOM 766 O O . ASN A 1 100 ? 2.939 -24.271 8.260 1.00 83.12 100 ASN A O 1
ATOM 770 N N . VAL A 1 101 ? 1.731 -26.050 7.642 1.00 87.12 101 VAL A N 1
ATOM 771 C CA . VAL A 1 101 ? 0.496 -25.586 8.280 1.00 87.12 101 VAL A CA 1
ATOM 772 C C . VAL A 1 101 ? 0.634 -25.621 9.801 1.00 87.12 101 VAL A C 1
ATOM 774 O O . VAL A 1 101 ? 0.758 -26.692 10.394 1.00 87.12 101 VAL A O 1
ATOM 777 N N . VAL A 1 102 ? 0.539 -24.450 10.428 1.00 88.38 102 VAL A N 1
ATOM 778 C CA . VAL A 1 102 ? 0.558 -24.279 11.890 1.00 88.38 102 VAL A CA 1
ATOM 779 C C . VAL A 1 102 ? -0.855 -24.222 12.452 1.00 88.38 102 VAL A C 1
ATOM 781 O O . VAL A 1 102 ? -1.130 -24.768 13.519 1.00 88.38 102 VAL A O 1
ATOM 784 N N . SER A 1 103 ? -1.773 -23.562 11.744 1.00 90.62 103 SER A N 1
ATOM 785 C CA . SER A 1 103 ? -3.174 -23.485 12.158 1.00 90.62 103 SER A CA 1
ATOM 786 C C . SER A 1 103 ? -4.110 -23.289 10.973 1.00 90.62 103 SER A C 1
ATOM 788 O O . SER A 1 103 ? -3.727 -22.744 9.939 1.00 90.62 103 SER A O 1
ATOM 790 N N . VAL A 1 104 ? -5.354 -23.732 11.140 1.00 93.94 104 VAL A N 1
ATOM 791 C CA . VAL A 1 104 ? -6.450 -23.473 10.206 1.00 93.94 104 VAL A CA 1
ATOM 792 C C . VAL A 1 104 ? -7.516 -22.701 10.964 1.00 93.94 104 VAL A C 1
ATOM 794 O O . VAL A 1 104 ? -7.972 -23.150 12.016 1.00 93.94 104 VAL A O 1
ATOM 797 N N . LYS A 1 105 ? -7.895 -21.542 10.435 1.00 94.50 105 LYS A N 1
ATOM 798 C CA . LYS A 1 105 ? -8.903 -20.662 11.018 1.00 94.50 105 LYS A CA 1
ATOM 799 C C . LYS A 1 105 ? -10.178 -20.762 10.204 1.00 94.50 105 LYS A C 1
ATOM 801 O O . LYS A 1 105 ? -10.161 -20.642 8.978 1.00 94.50 105 LYS A O 1
ATOM 806 N N . ASP A 1 106 ? -11.283 -20.978 10.895 1.00 95.38 106 ASP A N 1
ATOM 807 C CA . ASP A 1 106 ? -12.614 -20.937 10.307 1.00 95.38 106 ASP A CA 1
ATOM 808 C C . ASP A 1 106 ? -13.167 -19.504 10.271 1.00 95.38 106 ASP A C 1
ATOM 810 O O . ASP A 1 106 ? -12.581 -18.564 10.816 1.00 95.38 106 ASP A O 1
ATOM 814 N N . ALA A 1 107 ? -14.327 -19.330 9.637 1.00 92.38 107 ALA A N 1
ATOM 815 C CA . ALA A 1 107 ? -14.996 -18.035 9.544 1.00 92.38 107 ALA A CA 1
ATOM 816 C C . ALA A 1 107 ? -15.276 -17.395 10.920 1.00 92.38 107 ALA A C 1
ATOM 818 O O . ALA A 1 107 ? -15.226 -16.174 11.049 1.00 92.38 107 ALA A O 1
ATOM 819 N N . ALA A 1 108 ? -15.543 -18.195 11.960 1.00 94.38 108 ALA A N 1
ATOM 820 C CA . ALA A 1 108 ? -15.798 -17.677 13.304 1.00 94.38 108 ALA A CA 1
ATOM 821 C C . ALA A 1 108 ? -14.531 -17.079 13.931 1.00 94.38 108 ALA A C 1
ATOM 823 O O . ALA A 1 108 ? -14.568 -15.975 14.476 1.00 94.38 108 ALA A O 1
ATOM 824 N N . THR A 1 109 ? -13.401 -17.770 13.799 1.00 94.75 109 THR A N 1
ATOM 825 C CA . THR A 1 109 ? -12.090 -17.278 14.234 1.00 94.75 109 THR A CA 1
ATOM 826 C C . THR A 1 109 ? -11.690 -16.032 13.445 1.00 94.75 109 THR A C 1
ATOM 828 O O . THR A 1 109 ? -11.274 -15.035 14.029 1.00 94.75 109 THR A O 1
ATOM 831 N N . LEU A 1 110 ? -11.899 -16.026 12.127 1.00 93.94 110 LEU A N 1
ATOM 832 C CA . LEU A 1 110 ? -11.616 -14.859 11.288 1.00 93.94 110 LEU A CA 1
ATOM 833 C C . LEU A 1 110 ? -12.482 -13.644 11.635 1.00 93.94 110 LEU A C 1
ATOM 835 O O . LEU A 1 110 ? -11.998 -12.512 11.580 1.00 93.94 110 LEU A O 1
ATOM 839 N N . ALA A 1 111 ? -13.737 -13.850 12.036 1.00 93.25 111 ALA A N 1
ATOM 840 C CA . ALA A 1 111 ? -14.587 -12.769 12.525 1.00 93.25 111 ALA A CA 1
ATOM 841 C C . ALA A 1 111 ? -14.044 -12.165 13.834 1.00 93.25 111 ALA A C 1
ATOM 843 O O . ALA A 1 111 ? -14.070 -10.945 14.005 1.00 93.25 111 ALA A O 1
ATOM 844 N N . GLN A 1 112 ? -13.499 -12.993 14.733 1.00 93.62 112 GLN A N 1
ATOM 845 C CA . GLN A 1 112 ? -12.833 -12.512 15.950 1.00 93.62 112 GLN A CA 1
ATOM 846 C C . GLN A 1 112 ? -11.558 -11.725 15.628 1.00 93.62 112 GLN A C 1
ATOM 848 O O . GLN A 1 112 ? -11.350 -10.653 16.192 1.00 93.62 112 GLN A O 1
ATOM 853 N N . GLU A 1 113 ? -10.736 -12.199 14.690 1.00 91.88 113 GLU A N 1
ATOM 854 C CA . GLU A 1 113 ? -9.543 -11.467 14.243 1.00 91.88 113 GLU A CA 1
ATOM 855 C C . GLU A 1 113 ? -9.897 -10.149 13.559 1.00 91.88 113 GLU A C 1
ATOM 857 O O . GLU A 1 113 ? -9.258 -9.132 13.810 1.00 91.88 113 GLU A O 1
ATOM 862 N N . THR A 1 114 ? -10.954 -10.135 12.747 1.00 93.12 114 THR A N 1
ATOM 863 C CA . THR A 1 114 ? -11.485 -8.907 12.142 1.00 93.12 114 THR A CA 1
ATOM 864 C C . THR A 1 114 ? -11.849 -7.894 13.225 1.00 93.12 114 THR A C 1
ATOM 866 O O . THR A 1 114 ? -11.438 -6.738 13.151 1.00 93.12 114 THR A O 1
ATOM 869 N N . ALA A 1 115 ? -12.564 -8.326 14.268 1.00 93.06 115 ALA A N 1
ATOM 870 C CA . ALA A 1 115 ? -12.890 -7.465 15.399 1.00 93.06 115 ALA A CA 1
ATOM 871 C C . ALA A 1 115 ? -11.632 -6.990 16.149 1.00 93.06 115 ALA A C 1
ATOM 873 O O . ALA A 1 115 ? -11.562 -5.828 16.540 1.00 93.06 115 ALA A O 1
ATOM 874 N N . ALA A 1 116 ? -10.621 -7.848 16.314 1.00 91.69 116 ALA A N 1
ATOM 875 C CA . ALA A 1 116 ? -9.355 -7.477 16.943 1.00 91.69 116 ALA A CA 1
ATOM 876 C C . ALA A 1 116 ? -8.590 -6.415 16.133 1.00 91.69 116 ALA A C 1
ATOM 878 O O . ALA A 1 116 ? -8.163 -5.412 16.701 1.00 91.69 116 ALA A O 1
ATOM 879 N N . HIS A 1 117 ? -8.484 -6.575 14.812 1.00 91.00 117 HIS A N 1
ATOM 880 C CA . HIS A 1 117 ? -7.873 -5.573 13.935 1.00 91.00 117 HIS A CA 1
ATOM 881 C C . HIS A 1 117 ? -8.618 -4.231 14.001 1.00 91.00 117 HIS A C 1
ATOM 883 O O . HIS A 1 117 ? -7.990 -3.182 14.126 1.00 91.00 117 HIS A O 1
ATOM 889 N N . LEU A 1 118 ? -9.955 -4.247 13.995 1.00 91.44 118 LEU A N 1
ATOM 890 C CA . LEU A 1 118 ? -10.759 -3.028 14.155 1.00 91.44 118 LEU A CA 1
ATOM 891 C C . LEU A 1 118 ? -10.571 -2.380 15.536 1.00 91.44 118 LEU A C 1
ATOM 893 O O . LEU A 1 118 ? -10.517 -1.156 15.636 1.00 91.44 118 LEU A O 1
ATOM 897 N N . ASN A 1 119 ? -10.410 -3.177 16.594 1.00 91.38 119 ASN A N 1
ATOM 898 C CA . ASN A 1 119 ? -10.088 -2.662 17.925 1.00 91.38 119 ASN A CA 1
ATOM 899 C C . ASN A 1 119 ? -8.695 -2.021 17.971 1.00 91.38 119 ASN A C 1
ATOM 901 O O . ASN A 1 119 ? -8.535 -1.001 18.634 1.00 91.38 119 ASN A O 1
ATOM 905 N N . ASN A 1 120 ? -7.705 -2.564 17.255 1.00 88.44 120 ASN A N 1
ATOM 906 C CA . ASN A 1 120 ? -6.381 -1.944 17.142 1.00 88.44 120 ASN A CA 1
ATOM 907 C C . ASN A 1 120 ? -6.470 -0.578 16.454 1.00 88.44 120 ASN A C 1
ATOM 909 O O . ASN A 1 120 ? -5.875 0.385 16.929 1.00 88.44 120 ASN A O 1
ATOM 913 N N . VAL A 1 121 ? -7.263 -0.472 15.383 1.00 88.69 121 VAL A N 1
ATOM 914 C CA . VAL A 1 121 ? -7.539 0.806 14.708 1.00 88.69 121 VAL A CA 1
ATOM 915 C C . VAL A 1 121 ? -8.183 1.805 15.679 1.00 88.69 121 VAL A C 1
ATOM 917 O O . VAL A 1 121 ? -7.703 2.928 15.818 1.00 88.69 121 VAL A O 1
ATOM 920 N N . ALA A 1 122 ? -9.199 1.382 16.435 1.00 90.81 122 ALA A N 1
ATOM 921 C CA . ALA A 1 122 ? -9.831 2.234 17.444 1.00 90.81 122 ALA A CA 1
ATOM 922 C C . ALA A 1 122 ? -8.863 2.639 18.576 1.00 90.81 122 ALA A C 1
ATOM 924 O O . ALA A 1 122 ? -8.904 3.770 19.059 1.00 90.81 122 ALA A O 1
ATOM 925 N N . ALA A 1 123 ? -7.965 1.740 18.988 1.00 89.44 123 ALA A N 1
ATOM 926 C CA . ALA A 1 123 ? -6.925 2.042 19.967 1.00 89.44 123 ALA A CA 1
ATOM 927 C C . ALA A 1 123 ? -5.936 3.086 19.430 1.00 89.44 123 ALA A C 1
ATOM 929 O O . ALA A 1 123 ? -5.532 3.975 20.177 1.00 89.44 123 ALA A O 1
ATOM 930 N N . MET A 1 124 ? -5.604 3.039 18.136 1.00 87.06 124 MET A N 1
ATOM 931 C CA . MET A 1 124 ? -4.790 4.071 17.495 1.00 87.06 124 MET A CA 1
ATOM 932 C C . MET A 1 124 ? -5.475 5.432 17.485 1.00 87.06 124 MET A C 1
ATOM 934 O O . MET A 1 124 ? -4.830 6.447 17.747 1.00 87.06 124 MET A O 1
ATOM 938 N N . ASP A 1 125 ? -6.782 5.475 17.240 1.00 89.12 125 ASP A N 1
ATOM 939 C CA . ASP A 1 125 ? -7.542 6.723 17.319 1.00 89.12 125 ASP A CA 1
ATOM 940 C C . ASP A 1 125 ? -7.539 7.303 18.740 1.00 89.12 125 ASP A C 1
ATOM 942 O O . ASP A 1 125 ? -7.538 8.526 18.900 1.00 89.12 125 ASP A O 1
ATOM 946 N N . ALA A 1 126 ? -7.447 6.446 19.759 1.00 91.75 126 ALA A N 1
ATOM 947 C CA . ALA A 1 126 ? -7.335 6.831 21.162 1.00 91.75 126 ALA A CA 1
ATOM 948 C C . ALA A 1 126 ? -5.902 7.177 21.623 1.00 91.75 126 ALA A C 1
ATOM 950 O O . ALA A 1 126 ? -5.748 7.689 22.732 1.00 91.75 126 ALA A O 1
ATOM 951 N N . MET A 1 127 ? -4.866 6.936 20.805 1.00 92.50 127 MET A N 1
ATOM 952 C CA . MET A 1 127 ? -3.483 7.305 21.141 1.00 92.50 127 MET A CA 1
ATOM 953 C C . MET A 1 127 ? -3.340 8.816 21.334 1.00 92.50 127 MET A C 1
ATOM 955 O O . MET A 1 127 ? -4.007 9.620 20.660 1.00 92.50 127 MET A O 1
ATOM 959 N N . SER A 1 128 ? -2.422 9.191 22.226 1.00 94.81 128 SER A N 1
ATOM 960 C CA . SER A 1 128 ? -2.061 10.589 22.442 1.00 94.81 128 SER A CA 1
ATOM 961 C C . SER A 1 128 ? -1.467 11.211 21.175 1.00 94.81 128 SER A C 1
ATOM 963 O O . SER A 1 128 ? -0.960 10.521 20.286 1.00 94.81 128 SER A O 1
ATOM 965 N N . GLU A 1 129 ? -1.523 12.540 21.079 1.00 91.75 129 GLU A N 1
ATOM 966 C CA . GLU A 1 129 ? -0.939 13.265 19.944 1.00 91.75 129 GLU A CA 1
ATOM 967 C C . GLU A 1 129 ? 0.574 13.033 19.832 1.00 91.75 129 GLU A C 1
ATOM 969 O O . GLU A 1 129 ? 1.090 12.914 18.725 1.00 91.75 129 GLU A O 1
ATOM 974 N N . GLU A 1 130 ? 1.274 12.895 20.963 1.00 94.00 130 GLU A N 1
ATOM 975 C CA . GLU A 1 130 ? 2.713 12.618 21.000 1.00 94.00 130 GLU A CA 1
ATOM 976 C C . GLU A 1 130 ? 3.041 11.236 20.421 1.00 94.00 130 GLU A C 1
ATOM 978 O O . GLU A 1 130 ? 3.939 11.105 19.587 1.00 94.00 130 GLU A O 1
ATOM 983 N N . GLU A 1 131 ? 2.277 10.205 20.791 1.00 92.00 131 GLU A N 1
ATOM 984 C CA . GLU A 1 131 ? 2.483 8.859 20.253 1.00 92.00 131 GLU A CA 1
ATOM 985 C C . GLU A 1 131 ? 2.127 8.782 18.760 1.00 92.00 131 GLU A C 1
ATOM 987 O O . GLU A 1 131 ? 2.836 8.133 17.986 1.00 92.00 131 GLU A O 1
ATOM 992 N N . LYS A 1 132 ? 1.064 9.474 18.324 1.00 90.81 132 LYS A N 1
ATOM 993 C CA . LYS A 1 132 ? 0.708 9.581 16.898 1.00 90.81 132 LYS A CA 1
ATOM 994 C C . LYS A 1 132 ? 1.809 10.273 16.102 1.00 90.81 132 LYS A C 1
ATOM 996 O O . LYS A 1 132 ? 2.197 9.767 15.050 1.00 90.81 132 LYS A O 1
ATOM 1001 N N . LEU A 1 133 ? 2.348 11.374 16.623 1.00 93.69 133 LEU A N 1
ATOM 1002 C CA . LEU A 1 133 ? 3.443 12.107 15.995 1.00 93.69 133 LEU A CA 1
ATOM 1003 C C . LEU A 1 133 ? 4.714 11.252 15.895 1.00 93.69 133 LEU A C 1
ATOM 1005 O O . LEU A 1 133 ? 5.408 11.288 14.878 1.00 93.69 133 LEU A O 1
ATOM 1009 N N . ALA A 1 134 ? 5.017 10.449 16.919 1.00 90.56 134 ALA A N 1
ATOM 1010 C CA . ALA A 1 134 ? 6.143 9.519 16.887 1.00 90.56 134 ALA A CA 1
ATOM 1011 C C . ALA A 1 134 ? 5.994 8.472 15.767 1.00 90.56 134 ALA A C 1
ATOM 1013 O O . ALA A 1 134 ? 6.949 8.243 15.020 1.00 90.56 134 ALA A O 1
ATOM 1014 N N . LEU A 1 135 ? 4.798 7.892 15.600 1.00 89.44 135 LEU A N 1
ATOM 1015 C CA . LEU A 1 135 ? 4.512 6.955 14.506 1.00 89.44 135 LEU A CA 1
ATOM 1016 C C . LEU A 1 135 ? 4.607 7.620 13.126 1.00 89.44 135 LEU A C 1
ATOM 1018 O O . LEU A 1 135 ? 5.175 7.043 12.202 1.00 89.44 135 LEU A O 1
ATOM 1022 N N . GLU A 1 136 ? 4.097 8.841 12.977 1.00 91.94 136 GLU A N 1
ATOM 1023 C CA . GLU A 1 136 ? 4.191 9.598 11.722 1.00 91.94 136 GLU A CA 1
ATOM 1024 C C . GLU A 1 136 ? 5.644 9.921 11.358 1.00 91.94 136 GLU A C 1
ATOM 1026 O O . GLU A 1 136 ? 6.042 9.788 10.202 1.00 91.94 136 GLU A O 1
ATOM 1031 N N . ASN A 1 137 ? 6.469 10.294 12.339 1.00 90.56 137 ASN A N 1
ATOM 1032 C CA . ASN A 1 137 ? 7.894 10.548 12.123 1.00 90.56 137 ASN A CA 1
ATOM 1033 C C . ASN A 1 137 ? 8.654 9.273 11.748 1.00 90.56 137 ASN A C 1
ATOM 1035 O O . ASN A 1 137 ? 9.513 9.307 10.865 1.00 90.56 137 ASN A O 1
ATOM 1039 N N . GLN A 1 138 ? 8.319 8.143 12.376 1.00 87.00 138 GLN A N 1
ATOM 1040 C CA . GLN A 1 138 ? 8.850 6.840 11.981 1.00 87.00 138 GLN A CA 1
ATOM 1041 C C . GLN A 1 138 ? 8.474 6.519 10.529 1.00 87.00 138 GLN A C 1
ATOM 1043 O O . GLN A 1 138 ? 9.331 6.106 9.748 1.00 87.00 138 GLN A O 1
ATOM 1048 N N . GLN A 1 139 ? 7.220 6.760 10.149 1.00 87.38 139 GLN A N 1
ATOM 1049 C CA . GLN A 1 139 ? 6.750 6.536 8.787 1.00 87.38 139 GLN A CA 1
ATOM 1050 C C . GLN A 1 139 ? 7.448 7.453 7.773 1.00 87.38 139 GLN A C 1
ATOM 1052 O O . GLN A 1 139 ? 7.859 7.001 6.705 1.00 87.38 139 GLN A O 1
ATOM 1057 N N . LEU A 1 140 ? 7.653 8.732 8.098 1.00 88.81 140 LEU A N 1
ATOM 1058 C CA . LEU A 1 140 ? 8.423 9.650 7.253 1.00 88.81 140 LEU A CA 1
ATOM 1059 C C . LEU A 1 140 ? 9.869 9.179 7.064 1.00 88.81 140 LEU A C 1
ATOM 1061 O O . LEU A 1 140 ? 10.394 9.275 5.954 1.00 88.81 140 LEU A O 1
ATOM 1065 N N . ALA A 1 141 ? 10.508 8.649 8.111 1.00 86.75 141 ALA A N 1
ATOM 1066 C CA . ALA A 1 141 ? 11.849 8.077 8.010 1.00 86.75 141 ALA A CA 1
ATOM 1067 C C . ALA A 1 141 ? 11.878 6.866 7.060 1.00 86.75 141 ALA A C 1
ATOM 1069 O O . ALA A 1 141 ? 12.709 6.828 6.154 1.00 86.75 141 ALA A O 1
ATOM 1070 N N . GLN A 1 142 ? 10.918 5.945 7.182 1.00 82.88 142 GLN A N 1
ATOM 1071 C CA . GLN A 1 142 ? 10.793 4.789 6.284 1.00 82.88 142 GLN A CA 1
ATOM 1072 C C . GLN A 1 142 ? 10.544 5.212 4.828 1.00 82.88 142 GLN A C 1
ATOM 1074 O O . GLN A 1 142 ? 11.179 4.702 3.905 1.00 82.88 142 GLN A O 1
ATOM 1079 N N . LEU A 1 143 ? 9.669 6.196 4.602 1.00 85.31 143 LEU A N 1
ATOM 1080 C CA . LEU A 1 143 ? 9.425 6.747 3.266 1.00 85.31 143 LEU A CA 1
ATOM 1081 C C . LEU A 1 143 ? 10.671 7.436 2.691 1.00 85.31 143 LEU A C 1
ATOM 1083 O O . LEU A 1 143 ? 10.913 7.348 1.490 1.00 85.31 143 LEU A O 1
ATOM 1087 N N . ASN A 1 144 ? 11.488 8.089 3.523 1.00 86.75 144 ASN A N 1
ATOM 1088 C CA . ASN A 1 144 ? 12.765 8.663 3.090 1.00 86.75 144 ASN A CA 1
ATOM 1089 C C . ASN A 1 144 ? 13.769 7.583 2.664 1.00 86.75 144 ASN A C 1
ATOM 1091 O O . ASN A 1 144 ? 14.439 7.745 1.645 1.00 86.75 144 ASN A O 1
ATOM 1095 N N . GLU A 1 145 ? 13.857 6.470 3.393 1.00 83.38 145 GLU A N 1
ATOM 1096 C CA . GLU A 1 145 ? 14.697 5.330 3.002 1.00 83.38 145 GLU A CA 1
ATOM 1097 C C . GLU A 1 145 ? 14.248 4.745 1.654 1.00 83.38 145 GLU A C 1
ATOM 1099 O O . GLU A 1 145 ? 15.070 4.540 0.755 1.00 83.38 145 GLU A O 1
ATOM 1104 N N . GLN A 1 146 ? 12.935 4.576 1.461 1.00 82.19 146 GLN A N 1
ATOM 1105 C CA . GLN A 1 146 ? 12.370 4.156 0.175 1.00 82.19 146 GLN A CA 1
ATOM 1106 C C . GLN A 1 146 ? 12.675 5.168 -0.939 1.00 82.19 146 GLN A C 1
ATOM 1108 O O . GLN A 1 146 ? 13.051 4.773 -2.043 1.00 82.19 146 GLN A O 1
ATOM 1113 N N . ALA A 1 147 ? 12.583 6.474 -0.665 1.00 85.50 147 ALA A N 1
ATOM 1114 C CA . ALA A 1 147 ? 12.886 7.518 -1.645 1.00 85.50 147 ALA A CA 1
ATOM 1115 C C . ALA A 1 147 ? 14.335 7.428 -2.151 1.00 85.50 147 ALA A C 1
ATOM 1117 O O . ALA A 1 147 ? 14.578 7.555 -3.353 1.00 85.50 147 ALA A O 1
ATOM 1118 N N . VAL A 1 148 ? 15.294 7.158 -1.257 1.00 84.94 148 VAL A N 1
ATOM 1119 C CA . VAL A 1 148 ? 16.708 6.960 -1.619 1.00 84.94 148 VAL A CA 1
ATOM 1120 C C . VAL A 1 148 ? 16.879 5.715 -2.490 1.00 84.94 148 VAL A C 1
ATOM 1122 O O . VAL A 1 148 ? 17.567 5.773 -3.514 1.00 84.94 148 VAL A O 1
ATOM 1125 N N . MET A 1 149 ? 16.223 4.608 -2.134 1.00 82.88 149 MET A N 1
ATOM 1126 C CA . MET A 1 149 ? 16.264 3.372 -2.920 1.00 82.88 149 MET A CA 1
ATOM 1127 C C . MET A 1 149 ? 15.720 3.588 -4.339 1.00 82.88 149 MET A C 1
ATOM 1129 O O . MET A 1 149 ? 16.388 3.244 -5.318 1.00 82.88 149 MET A O 1
ATOM 1133 N N . VAL A 1 150 ? 14.551 4.220 -4.476 1.00 84.44 150 VAL A N 1
ATOM 1134 C CA . VAL A 1 150 ? 13.952 4.500 -5.791 1.00 84.44 150 VAL A CA 1
ATOM 1135 C C . VAL A 1 150 ? 14.774 5.516 -6.579 1.00 84.44 150 VAL A C 1
ATOM 1137 O O . VAL A 1 150 ? 14.897 5.390 -7.795 1.00 84.44 150 VAL A O 1
ATOM 1140 N N . ALA A 1 151 ? 15.398 6.500 -5.927 1.00 85.94 151 ALA A N 1
ATOM 1141 C CA . ALA A 1 151 ? 16.313 7.415 -6.605 1.00 85.94 151 ALA A CA 1
ATOM 1142 C C . ALA A 1 151 ? 17.499 6.675 -7.245 1.00 85.94 151 ALA A C 1
ATOM 1144 O O . ALA A 1 151 ? 17.852 6.967 -8.390 1.00 85.94 151 ALA A O 1
ATOM 1145 N N . ALA A 1 152 ? 18.066 5.677 -6.561 1.00 83.56 152 ALA A N 1
ATOM 1146 C CA . ALA A 1 152 ? 19.103 4.824 -7.138 1.00 83.56 152 ALA A CA 1
ATOM 1147 C C . ALA A 1 152 ? 18.571 3.984 -8.317 1.00 83.56 152 ALA A C 1
ATOM 1149 O O . ALA A 1 152 ? 19.233 3.894 -9.356 1.00 83.56 152 ALA A O 1
ATOM 1150 N N . MET A 1 153 ? 17.354 3.435 -8.206 1.00 83.12 153 MET A N 1
ATOM 1151 C CA . MET A 1 153 ? 16.694 2.715 -9.307 1.00 83.12 153 MET A CA 1
ATOM 1152 C C . MET A 1 153 ? 16.487 3.613 -10.533 1.00 83.12 153 MET A C 1
ATOM 1154 O O . MET A 1 153 ? 16.809 3.208 -11.649 1.00 83.12 153 MET A O 1
ATOM 1158 N N . ALA A 1 154 ? 16.024 4.850 -10.334 1.00 86.75 154 ALA A N 1
ATOM 1159 C CA . ALA A 1 154 ? 15.808 5.821 -11.403 1.00 86.75 154 ALA A CA 1
ATOM 1160 C C . ALA A 1 154 ? 17.120 6.211 -12.105 1.00 86.75 154 ALA A C 1
ATOM 1162 O O . ALA A 1 154 ? 17.166 6.289 -13.335 1.00 86.75 154 ALA A O 1
ATOM 1163 N N . GLN A 1 155 ? 18.211 6.395 -11.351 1.00 86.75 155 GLN A N 1
ATOM 1164 C CA . GLN A 1 155 ? 19.543 6.634 -11.924 1.00 86.75 155 GLN A CA 1
ATOM 1165 C C . GLN A 1 155 ? 20.013 5.446 -12.773 1.00 86.75 155 GLN A C 1
ATOM 1167 O O . GLN A 1 155 ? 20.506 5.631 -13.888 1.00 86.75 155 GLN A O 1
ATOM 1172 N N . GLN A 1 156 ? 19.815 4.220 -12.282 1.00 84.75 156 GLN A N 1
ATOM 1173 C CA . GLN A 1 156 ? 20.134 3.010 -13.035 1.00 84.75 156 GLN A CA 1
ATOM 1174 C C . GLN A 1 156 ? 19.280 2.891 -14.307 1.00 84.75 156 GLN A C 1
ATOM 1176 O O . GLN A 1 156 ? 19.809 2.571 -15.372 1.00 84.75 156 GLN A O 1
ATOM 1181 N N . ALA A 1 157 ? 17.981 3.185 -14.221 1.00 83.69 157 ALA A N 1
ATOM 1182 C CA . ALA A 1 157 ? 17.061 3.175 -15.355 1.00 83.69 157 ALA A CA 1
ATOM 1183 C C . ALA A 1 157 ? 17.492 4.176 -16.441 1.00 83.69 157 ALA A C 1
ATOM 1185 O O . ALA A 1 157 ? 17.537 3.836 -17.625 1.00 83.69 157 ALA A O 1
ATOM 1186 N N . ALA A 1 158 ? 17.889 5.387 -16.039 1.00 87.44 158 ALA A N 1
ATOM 1187 C CA . ALA A 1 158 ? 18.395 6.409 -16.949 1.00 87.44 158 ALA A CA 1
ATOM 1188 C C . ALA A 1 158 ? 19.686 5.967 -17.660 1.00 87.44 158 ALA A C 1
ATOM 1190 O O . ALA A 1 158 ? 19.815 6.159 -18.871 1.00 87.44 158 ALA A O 1
ATOM 1191 N N . LEU A 1 159 ? 20.613 5.324 -16.941 1.00 86.38 159 LEU A N 1
ATOM 1192 C CA . LEU A 1 159 ? 21.832 4.769 -17.534 1.00 86.38 159 LEU A CA 1
ATOM 1193 C C . LEU A 1 159 ? 21.513 3.663 -18.551 1.00 86.38 159 LEU A C 1
ATOM 1195 O O . LEU A 1 159 ? 22.063 3.662 -19.651 1.00 86.38 159 LEU A O 1
ATOM 1199 N N . LEU A 1 160 ? 20.601 2.745 -18.218 1.00 83.31 160 LEU A N 1
ATOM 1200 C CA . LEU A 1 160 ? 20.160 1.695 -19.143 1.00 83.31 160 LEU A CA 1
ATOM 1201 C C . LEU A 1 160 ? 19.556 2.291 -20.418 1.00 83.31 160 LEU A C 1
ATOM 1203 O O . LEU A 1 160 ? 19.899 1.853 -21.515 1.00 83.31 160 LEU A O 1
ATOM 1207 N N . LYS A 1 161 ? 18.725 3.330 -20.288 1.00 86.38 161 LYS A N 1
ATOM 1208 C CA . LYS A 1 161 ? 18.146 4.051 -21.429 1.00 86.38 161 LYS A CA 1
ATOM 1209 C C . LYS A 1 161 ? 19.216 4.686 -22.317 1.00 86.38 161 LYS A C 1
ATOM 1211 O O . LYS A 1 161 ? 19.120 4.595 -23.538 1.00 86.38 161 LYS A O 1
ATOM 1216 N N . GLN A 1 162 ? 20.252 5.285 -21.728 1.00 87.50 162 GLN A N 1
ATOM 1217 C CA . GLN A 1 162 ? 21.373 5.851 -22.487 1.00 87.50 162 GLN A CA 1
ATOM 1218 C C . GLN A 1 162 ? 22.167 4.777 -23.241 1.00 87.50 162 GLN A C 1
ATOM 1220 O O . GLN A 1 162 ? 22.497 4.973 -24.408 1.00 87.50 162 GLN A O 1
ATOM 1225 N N . LEU A 1 163 ? 22.445 3.637 -22.603 1.00 82.88 163 LEU A N 1
ATOM 1226 C CA . LEU A 1 163 ? 23.178 2.527 -23.222 1.00 82.88 163 LEU A CA 1
ATOM 1227 C C . LEU A 1 163 ? 22.383 1.858 -24.354 1.00 82.88 163 LEU A C 1
ATOM 1229 O O . LEU A 1 163 ? 22.961 1.437 -25.354 1.00 82.88 163 LEU A O 1
ATOM 1233 N N . ALA A 1 164 ? 21.060 1.790 -24.214 1.00 81.38 164 ALA A N 1
ATOM 1234 C CA . ALA A 1 164 ? 20.161 1.210 -25.205 1.00 81.38 164 ALA A CA 1
ATOM 1235 C C . ALA A 1 164 ? 19.996 2.073 -26.466 1.00 81.38 164 ALA A C 1
ATOM 1237 O O . ALA A 1 164 ? 19.753 1.534 -27.544 1.00 81.38 164 ALA A O 1
ATOM 1238 N N . ALA A 1 165 ? 20.174 3.394 -26.366 1.00 81.88 165 ALA A N 1
ATOM 1239 C CA . ALA A 1 165 ? 19.891 4.341 -27.449 1.00 81.88 165 ALA A CA 1
ATOM 1240 C C . ALA A 1 165 ? 20.664 4.082 -28.760 1.00 81.88 165 ALA A C 1
ATOM 1242 O O . ALA A 1 165 ? 20.241 4.543 -29.816 1.00 81.88 165 ALA A O 1
ATOM 1243 N N . SER A 1 166 ? 21.789 3.363 -28.710 1.00 74.56 166 SER A N 1
ATOM 1244 C CA . SER A 1 166 ? 22.652 3.102 -29.870 1.00 74.56 166 SER A CA 1
ATOM 1245 C C . SER A 1 166 ? 22.573 1.677 -30.424 1.00 74.56 166 SER A C 1
ATOM 1247 O O . SER A 1 166 ? 23.159 1.413 -31.473 1.00 74.56 166 SER A O 1
ATOM 1249 N N . SER A 1 167 ? 21.917 0.744 -29.727 1.00 73.81 167 SER A N 1
ATOM 1250 C CA . SER A 1 167 ? 22.045 -0.688 -30.049 1.00 73.81 167 SER A CA 1
ATOM 1251 C C . SER A 1 167 ? 20.875 -1.580 -29.631 1.00 73.81 167 SER A C 1
ATOM 1253 O O . SER A 1 167 ? 20.874 -2.755 -29.995 1.00 73.81 167 SER A O 1
ATOM 1255 N N . ALA A 1 168 ? 19.889 -1.057 -28.900 1.00 76.31 168 ALA A N 1
ATOM 1256 C CA . ALA A 1 168 ? 18.735 -1.842 -28.482 1.00 76.31 168 ALA A CA 1
ATOM 1257 C C . ALA A 1 168 ? 17.773 -2.097 -29.644 1.00 76.31 168 ALA A C 1
ATOM 1259 O O . ALA A 1 168 ? 17.557 -1.236 -30.505 1.00 76.31 168 ALA A O 1
ATOM 1260 N N . SER A 1 169 ? 17.144 -3.271 -29.633 1.00 84.12 169 SER A N 1
ATOM 1261 C CA . SER A 1 169 ? 15.964 -3.496 -30.465 1.00 84.12 169 SER A CA 1
ATOM 1262 C C . SER A 1 169 ? 14.817 -2.562 -30.028 1.00 84.12 169 SER A C 1
ATOM 1264 O O . SER A 1 169 ? 14.807 -2.081 -28.889 1.00 84.12 169 SER A O 1
ATOM 1266 N N . PRO A 1 170 ? 13.811 -2.312 -30.888 1.00 84.12 170 PRO A N 1
ATOM 1267 C CA . PRO A 1 170 ? 12.621 -1.553 -30.494 1.00 84.12 170 PRO A CA 1
ATOM 1268 C C . PRO A 1 170 ? 11.917 -2.124 -29.253 1.00 84.12 170 PRO A C 1
ATOM 1270 O O . PRO A 1 170 ? 11.394 -1.371 -28.437 1.00 84.12 170 PRO A O 1
ATOM 1273 N N . GLU A 1 171 ? 11.944 -3.447 -29.095 1.00 80.44 171 GLU A N 1
ATOM 1274 C CA . GLU A 1 171 ? 11.370 -4.153 -27.950 1.00 80.44 171 GLU A CA 1
ATOM 1275 C C . GLU A 1 171 ? 12.174 -3.902 -26.666 1.00 80.44 171 GLU A C 1
ATOM 1277 O O . GLU A 1 171 ? 11.610 -3.499 -25.652 1.00 80.44 171 GLU A O 1
ATOM 1282 N N . GLU A 1 172 ? 13.504 -4.024 -26.712 1.00 79.19 172 GLU A N 1
ATOM 1283 C CA . GLU A 1 172 ? 14.368 -3.718 -25.564 1.00 79.19 172 GLU A CA 1
ATOM 1284 C C . GLU A 1 172 ? 14.264 -2.241 -25.147 1.00 79.19 172 GLU A C 1
ATOM 1286 O O . GLU A 1 172 ? 14.252 -1.928 -23.954 1.00 79.19 172 GLU A O 1
ATOM 1291 N N . ALA A 1 173 ? 14.141 -1.330 -26.115 1.00 82.75 173 ALA A N 1
ATOM 1292 C CA . ALA A 1 173 ? 13.923 0.088 -25.850 1.00 82.75 173 ALA A CA 1
ATOM 1293 C C . ALA A 1 173 ? 12.570 0.351 -25.162 1.00 82.75 173 ALA A C 1
ATOM 1295 O O . ALA A 1 173 ? 12.508 1.179 -24.251 1.00 82.75 173 ALA A O 1
ATOM 1296 N N . ALA A 1 174 ? 11.510 -0.369 -25.550 1.00 83.00 174 ALA A N 1
ATOM 1297 C CA . ALA A 1 174 ? 10.190 -0.260 -24.930 1.00 83.00 174 ALA A CA 1
ATOM 1298 C C . ALA A 1 174 ? 10.203 -0.733 -23.468 1.00 83.00 174 ALA A C 1
ATOM 1300 O O . ALA A 1 174 ? 9.742 -0.000 -22.595 1.00 83.00 174 ALA A O 1
ATOM 1301 N N . VAL A 1 175 ? 10.817 -1.887 -23.175 1.00 80.94 175 VAL A N 1
ATOM 1302 C CA . VAL A 1 175 ? 10.950 -2.406 -21.798 1.00 80.94 175 VAL A CA 1
ATOM 1303 C C . VAL A 1 175 ? 11.694 -1.419 -20.900 1.00 80.94 175 VAL A C 1
ATOM 1305 O O . VAL A 1 175 ? 11.272 -1.134 -19.777 1.00 80.94 175 VAL A O 1
ATOM 1308 N N . ILE A 1 176 ? 12.812 -0.879 -21.390 1.00 82.94 176 ILE A N 1
ATOM 1309 C CA . ILE A 1 176 ? 13.616 0.086 -20.635 1.00 82.94 176 ILE A CA 1
ATOM 1310 C C . ILE A 1 176 ? 12.824 1.373 -20.390 1.00 82.94 176 ILE A C 1
ATOM 1312 O O . ILE A 1 176 ? 12.917 1.940 -19.302 1.00 82.94 176 ILE A O 1
ATOM 1316 N N . GLN A 1 177 ? 12.023 1.818 -21.360 1.00 86.88 177 GLN A N 1
ATOM 1317 C CA . GLN A 1 177 ? 11.161 2.981 -21.187 1.00 86.88 177 GLN A CA 1
ATOM 1318 C C . GLN A 1 177 ? 10.084 2.733 -20.121 1.00 86.88 177 GLN A C 1
ATOM 1320 O O . GLN A 1 177 ? 9.973 3.541 -19.202 1.00 86.88 177 GLN A O 1
ATOM 1325 N N . THR A 1 178 ? 9.383 1.594 -20.158 1.00 83.75 178 THR A N 1
ATOM 1326 C CA . THR A 1 178 ? 8.406 1.221 -19.119 1.00 83.75 178 THR A CA 1
ATOM 1327 C C . THR A 1 178 ? 9.048 1.183 -17.730 1.00 83.75 178 THR A C 1
ATOM 1329 O O . THR A 1 178 ? 8.462 1.656 -16.760 1.00 83.75 178 THR A O 1
ATOM 1332 N N . TYR A 1 179 ? 10.283 0.686 -17.619 1.00 82.38 179 TYR A N 1
ATOM 1333 C CA . TYR A 1 179 ? 11.012 0.673 -16.351 1.00 82.38 179 TYR A CA 1
ATOM 1334 C C . TYR A 1 179 ? 11.373 2.078 -15.842 1.00 82.38 179 TYR A C 1
ATOM 1336 O O . TYR A 1 179 ? 11.249 2.355 -14.647 1.00 82.38 179 TYR A O 1
ATOM 1344 N N . VAL A 1 180 ? 11.789 2.981 -16.736 1.00 87.06 180 VAL A N 1
ATOM 1345 C CA . VAL A 1 180 ? 12.036 4.395 -16.402 1.00 87.06 180 VAL A CA 1
ATOM 1346 C C . VAL A 1 180 ? 10.755 5.058 -15.895 1.00 87.06 180 VAL A C 1
ATOM 1348 O O . VAL A 1 180 ? 10.788 5.736 -14.866 1.00 87.06 180 VAL A O 1
ATOM 1351 N N . ASP A 1 181 ? 9.633 4.827 -16.577 1.00 87.44 181 ASP A N 1
ATOM 1352 C CA . ASP A 1 181 ? 8.339 5.408 -16.215 1.00 87.44 181 ASP A CA 1
ATOM 1353 C C . ASP A 1 181 ? 7.845 4.875 -14.864 1.00 87.44 181 ASP A C 1
ATOM 1355 O O . ASP A 1 181 ? 7.428 5.657 -14.010 1.00 87.44 181 ASP A O 1
ATOM 1359 N N . MET A 1 182 ? 7.998 3.571 -14.614 1.00 85.62 182 MET A N 1
ATOM 1360 C CA . MET A 1 182 ? 7.712 2.961 -13.313 1.00 85.62 182 MET A CA 1
ATOM 1361 C C . MET A 1 182 ? 8.538 3.606 -12.190 1.00 85.62 182 MET A C 1
ATOM 1363 O O . MET A 1 182 ? 7.989 3.949 -11.144 1.00 85.62 182 MET A O 1
ATOM 1367 N N . CYS A 1 183 ? 9.845 3.815 -12.395 1.00 85.12 183 CYS A N 1
ATOM 1368 C CA . CYS A 1 183 ? 10.696 4.460 -11.390 1.00 85.12 183 CYS A CA 1
ATOM 1369 C C . CYS A 1 183 ? 10.233 5.893 -11.089 1.00 85.12 183 CYS A C 1
ATOM 1371 O O . CYS A 1 183 ? 10.170 6.281 -9.924 1.00 85.12 183 CYS A O 1
ATOM 1373 N N . ALA A 1 184 ? 9.865 6.667 -12.113 1.00 89.12 184 ALA A N 1
ATOM 1374 C CA . ALA A 1 184 ? 9.338 8.018 -11.924 1.00 89.12 184 ALA A CA 1
ATOM 1375 C C . ALA A 1 184 ? 8.004 8.015 -11.155 1.00 89.12 184 ALA A C 1
ATOM 1377 O O . ALA A 1 184 ? 7.798 8.831 -10.254 1.00 89.12 184 ALA A O 1
ATOM 1378 N N . GLN A 1 185 ? 7.112 7.071 -11.462 1.00 88.81 185 GLN A N 1
ATOM 1379 C CA . GLN A 1 185 ? 5.838 6.920 -10.759 1.00 88.81 185 GLN A CA 1
ATOM 1380 C C . GLN A 1 185 ? 6.033 6.507 -9.291 1.00 88.81 185 GLN A C 1
ATOM 1382 O O . GLN A 1 185 ? 5.342 7.036 -8.423 1.00 88.81 185 GLN A O 1
ATOM 1387 N N . LEU A 1 186 ? 7.000 5.633 -8.983 1.00 86.81 186 LEU A N 1
ATOM 1388 C CA . LEU A 1 186 ? 7.356 5.286 -7.600 1.00 86.81 186 LEU A CA 1
ATOM 1389 C C . LEU A 1 186 ? 7.847 6.504 -6.817 1.00 86.81 186 LEU A C 1
ATOM 1391 O O . LEU A 1 186 ? 7.422 6.710 -5.682 1.00 86.81 186 LEU A O 1
ATOM 1395 N N . GLN A 1 187 ? 8.710 7.332 -7.417 1.00 89.69 187 GLN A N 1
ATOM 1396 C CA . GLN A 1 187 ? 9.176 8.566 -6.775 1.00 89.69 187 GLN A CA 1
ATOM 1397 C C . GLN A 1 187 ? 8.004 9.495 -6.461 1.00 89.69 187 GLN A C 1
ATOM 1399 O O . GLN A 1 187 ? 7.908 10.014 -5.349 1.00 89.69 187 GLN A O 1
ATOM 1404 N N . ALA A 1 188 ? 7.091 9.669 -7.421 1.00 92.31 188 ALA A N 1
ATOM 1405 C CA . ALA A 1 188 ? 5.896 10.480 -7.234 1.00 92.31 188 ALA A CA 1
ATOM 1406 C C . ALA A 1 188 ? 4.985 9.913 -6.134 1.00 92.31 188 ALA A C 1
ATOM 1408 O O . ALA A 1 188 ? 4.488 10.673 -5.305 1.00 92.31 188 ALA A O 1
ATOM 1409 N N . LEU A 1 189 ? 4.794 8.591 -6.088 1.00 90.94 189 LEU A N 1
ATOM 1410 C CA . LEU A 1 189 ? 3.993 7.930 -5.060 1.00 90.94 189 LEU A CA 1
ATOM 1411 C C . LEU A 1 189 ? 4.584 8.121 -3.661 1.00 90.94 189 LEU A C 1
ATOM 1413 O O . LEU A 1 189 ? 3.849 8.466 -2.737 1.00 90.94 189 LEU A O 1
ATOM 1417 N N . ILE A 1 190 ? 5.893 7.912 -3.498 1.00 90.00 190 ILE A N 1
ATOM 1418 C CA . ILE A 1 190 ? 6.572 8.097 -2.210 1.00 90.00 190 ILE A CA 1
ATOM 1419 C C . ILE A 1 190 ? 6.437 9.551 -1.755 1.00 90.00 190 ILE A C 1
ATOM 1421 O O . ILE A 1 190 ? 6.014 9.797 -0.627 1.00 90.00 190 ILE A O 1
ATOM 1425 N N . ALA A 1 191 ? 6.695 10.511 -2.647 1.00 93.44 191 ALA A N 1
ATOM 1426 C CA . ALA A 1 191 ? 6.531 11.931 -2.346 1.00 93.44 191 ALA A CA 1
ATOM 1427 C C . ALA A 1 191 ? 5.080 12.278 -1.966 1.00 93.44 191 ALA A C 1
ATOM 1429 O O . ALA A 1 191 ? 4.843 13.021 -1.014 1.00 93.44 191 ALA A O 1
ATOM 1430 N N . ALA A 1 192 ? 4.092 11.705 -2.660 1.00 94.25 192 ALA A N 1
ATOM 1431 C CA . ALA A 1 192 ? 2.683 11.895 -2.328 1.00 94.25 192 ALA A CA 1
ATOM 1432 C C . ALA A 1 192 ? 2.335 11.324 -0.943 1.00 94.25 192 ALA A C 1
ATOM 1434 O O . ALA A 1 192 ? 1.656 11.995 -0.167 1.00 94.25 192 ALA A O 1
ATOM 1435 N N . LYS A 1 193 ? 2.837 10.132 -0.592 1.00 92.81 193 LYS A N 1
ATOM 1436 C CA . LYS A 1 193 ? 2.661 9.550 0.750 1.00 92.81 193 LYS A CA 1
ATOM 1437 C C . LYS A 1 193 ? 3.295 10.433 1.829 1.00 92.81 193 LYS A C 1
ATOM 1439 O O . LYS A 1 193 ? 2.645 10.712 2.832 1.00 92.81 193 LYS A O 1
ATOM 1444 N N . GLN A 1 194 ? 4.509 10.942 1.605 1.00 93.88 194 GLN A N 1
ATOM 1445 C CA . GLN A 1 194 ? 5.168 11.880 2.526 1.00 93.88 194 GLN A CA 1
ATOM 1446 C C . GLN A 1 194 ? 4.336 13.149 2.728 1.00 93.88 194 GLN A C 1
ATOM 1448 O O . GLN A 1 194 ? 4.127 13.579 3.861 1.00 93.88 194 GLN A O 1
ATOM 1453 N N . GLN A 1 195 ? 3.804 13.711 1.641 1.00 95.69 195 GLN A N 1
ATOM 1454 C CA . GLN A 1 195 ? 2.936 14.882 1.701 1.00 95.69 195 GLN A CA 1
ATOM 1455 C C . GLN A 1 195 ? 1.676 14.614 2.532 1.00 95.69 195 GLN A C 1
ATOM 1457 O O . GLN A 1 195 ? 1.290 15.470 3.323 1.00 95.69 195 GLN A O 1
ATOM 1462 N N . VAL A 1 196 ? 1.049 13.441 2.392 1.00 95.00 196 VAL A N 1
ATOM 1463 C CA . VAL A 1 196 ? -0.115 13.063 3.211 1.00 95.00 196 VAL A CA 1
ATOM 1464 C C . VAL A 1 196 ? 0.244 13.034 4.697 1.00 95.00 196 VAL A C 1
ATOM 1466 O O . VAL A 1 196 ? -0.476 13.622 5.502 1.00 95.00 196 VAL A O 1
ATOM 1469 N N . VAL A 1 197 ? 1.357 12.396 5.07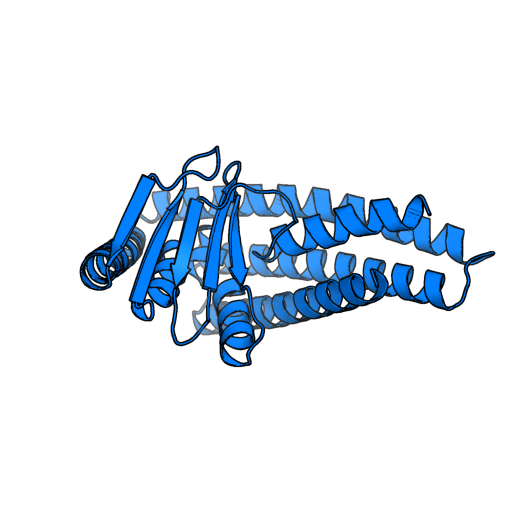3 1.00 94.56 197 VAL A N 1
ATOM 1470 C CA . VAL A 1 197 ? 1.786 12.331 6.482 1.00 94.56 197 VAL A CA 1
ATOM 1471 C C . VAL A 1 197 ? 2.028 13.737 7.043 1.00 94.56 197 VAL A C 1
ATOM 1473 O O . VAL A 1 197 ? 1.551 14.057 8.130 1.00 94.56 197 VAL A O 1
ATOM 1476 N N . LEU A 1 198 ? 2.687 14.612 6.277 1.00 96.25 198 LEU A N 1
ATOM 1477 C CA . LEU A 1 198 ? 2.927 16.003 6.674 1.00 96.25 198 LEU A CA 1
ATOM 1478 C C . LEU A 1 198 ? 1.631 16.813 6.819 1.00 96.25 198 LEU A C 1
ATOM 1480 O O . LEU A 1 198 ? 1.517 17.617 7.741 1.00 96.25 198 LEU A O 1
ATOM 1484 N N . LEU A 1 199 ? 0.645 16.604 5.941 1.00 96.19 199 LEU A N 1
ATOM 1485 C CA . LEU A 1 199 ? -0.668 17.248 6.055 1.00 96.19 199 LEU A CA 1
ATOM 1486 C C . LEU A 1 199 ? -1.381 16.829 7.346 1.00 96.19 199 LEU A C 1
ATOM 1488 O O . LEU A 1 199 ? -1.950 17.681 8.029 1.00 96.19 199 LEU A O 1
ATOM 1492 N N . TYR A 1 200 ? -1.301 15.549 7.717 1.00 93.50 200 TYR A N 1
ATOM 1493 C CA . TYR A 1 200 ? -1.844 15.075 8.988 1.00 93.50 200 TYR A CA 1
ATOM 1494 C C . TYR A 1 200 ? -1.133 15.688 10.200 1.00 93.50 200 TYR A C 1
ATOM 1496 O O . TYR A 1 200 ? -1.813 16.135 11.123 1.00 93.50 200 TYR A O 1
ATOM 1504 N N . GLN A 1 201 ? 0.201 15.785 10.178 1.00 94.12 201 GLN A N 1
ATOM 1505 C CA . GLN A 1 201 ? 0.981 16.452 11.233 1.00 94.12 201 GLN A CA 1
ATOM 1506 C C . GLN A 1 201 ? 0.599 17.925 11.405 1.00 94.12 201 GLN A C 1
ATOM 1508 O O . GLN A 1 201 ? 0.540 18.439 12.519 1.00 94.12 201 GLN A O 1
ATOM 1513 N N . GLN A 1 202 ? 0.317 18.604 10.295 1.00 95.06 202 GLN A N 1
ATOM 1514 C CA . GLN A 1 202 ? -0.094 20.008 10.276 1.00 95.06 202 GLN A CA 1
ATOM 1515 C C . GLN A 1 202 ? -1.565 20.209 10.655 1.00 95.06 202 GLN A C 1
ATOM 1517 O O . GLN A 1 202 ? -2.027 21.348 10.660 1.00 95.06 202 GLN A O 1
ATOM 1522 N N . GLN A 1 203 ? -2.297 19.127 10.948 1.00 92.56 203 GLN A N 1
ATOM 1523 C CA . GLN A 1 203 ? -3.741 19.148 11.180 1.00 92.56 203 GLN A CA 1
ATOM 1524 C C . GLN A 1 203 ? -4.479 19.873 10.045 1.00 92.56 203 GLN A C 1
ATOM 1526 O O . GLN A 1 203 ? -5.384 20.678 10.274 1.00 92.56 203 GLN A O 1
ATOM 1531 N N . ALA A 1 204 ? -4.044 19.620 8.806 1.00 95.19 204 ALA A N 1
ATOM 1532 C CA . ALA A 1 204 ? -4.645 20.216 7.627 1.00 95.19 204 ALA A CA 1
ATOM 1533 C C . ALA A 1 204 ? -6.134 19.853 7.524 1.00 95.19 204 ALA A C 1
ATOM 1535 O O . ALA A 1 204 ? -6.601 18.854 8.078 1.00 95.19 204 ALA A O 1
ATOM 1536 N N . ASP A 1 205 ? -6.870 20.668 6.771 1.00 95.88 205 ASP A N 1
ATOM 1537 C CA . ASP A 1 205 ? -8.294 20.452 6.539 1.00 95.88 205 ASP A CA 1
ATOM 1538 C C . ASP A 1 205 ? -8.570 19.016 6.026 1.00 95.88 205 ASP A C 1
ATOM 1540 O O . ASP A 1 205 ? -7.872 18.542 5.119 1.00 95.88 205 ASP A O 1
ATOM 1544 N N . PRO A 1 206 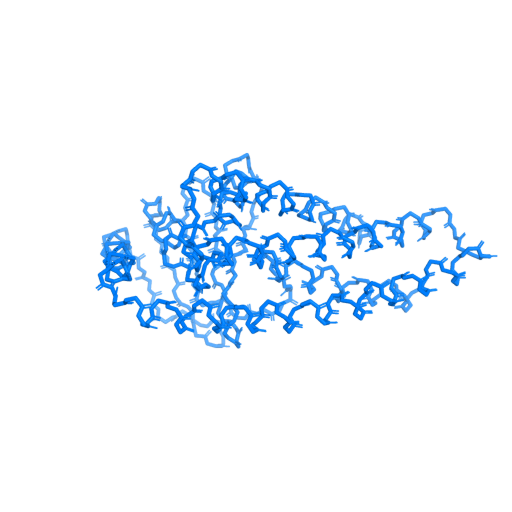? -9.583 18.307 6.565 1.00 92.50 206 PRO A N 1
ATOM 1545 C CA . PRO A 1 206 ? -9.878 16.931 6.172 1.00 92.50 206 PRO A CA 1
ATOM 1546 C C . PRO A 1 206 ? -10.096 16.731 4.667 1.00 92.50 206 PRO A C 1
ATOM 1548 O O . PRO A 1 206 ? -9.704 15.690 4.136 1.00 92.50 206 PRO A O 1
ATOM 1551 N N . ALA A 1 207 ? -10.667 17.712 3.958 1.00 94.69 207 ALA A N 1
ATOM 1552 C CA . ALA A 1 207 ? -10.861 17.628 2.512 1.00 94.69 207 ALA A CA 1
ATOM 1553 C C . ALA A 1 207 ? -9.524 17.693 1.757 1.00 94.69 207 ALA A C 1
ATOM 1555 O O . ALA A 1 207 ? -9.350 17.009 0.748 1.00 94.69 207 ALA A O 1
ATOM 1556 N N . VAL A 1 208 ? -8.549 18.452 2.270 1.00 95.06 208 VAL A N 1
ATOM 1557 C CA . VAL A 1 208 ? -7.183 18.498 1.721 1.00 95.06 208 VAL A CA 1
ATOM 1558 C C . VAL A 1 208 ? -6.487 17.151 1.915 1.00 95.06 208 VAL A C 1
ATOM 1560 O O . VAL A 1 208 ? -5.910 16.618 0.965 1.00 95.06 208 VAL A O 1
ATOM 1563 N N . CYS A 1 209 ? -6.594 16.557 3.106 1.00 92.00 209 CYS A N 1
ATOM 1564 C CA . CYS A 1 209 ? -6.063 15.218 3.378 1.00 92.00 209 CYS A CA 1
ATOM 1565 C C . CYS A 1 209 ? -6.709 14.158 2.473 1.00 92.00 209 CYS A C 1
ATOM 1567 O O . CYS A 1 209 ? -6.007 13.333 1.888 1.00 92.00 209 CYS A O 1
ATOM 1569 N N . GLN A 1 210 ? -8.031 14.212 2.288 1.00 91.38 210 GLN A N 1
ATOM 1570 C CA . GLN A 1 210 ? -8.748 13.291 1.407 1.00 91.38 210 GLN A CA 1
ATOM 1571 C C . GLN A 1 210 ? -8.314 13.442 -0.056 1.00 91.38 210 GLN A C 1
ATOM 1573 O O . GLN A 1 210 ? -8.064 12.445 -0.733 1.00 91.38 210 GLN A O 1
ATOM 1578 N N . GLN A 1 211 ? -8.150 14.674 -0.541 1.00 93.62 211 GLN A N 1
ATOM 1579 C CA . GLN A 1 211 ? -7.661 14.926 -1.894 1.00 93.62 211 GLN A CA 1
ATOM 1580 C C . GLN A 1 211 ? -6.225 14.416 -2.097 1.00 93.62 211 GLN A C 1
ATOM 1582 O O . GLN A 1 211 ? -5.895 13.895 -3.166 1.00 93.62 211 GLN A O 1
ATOM 1587 N N . ALA A 1 212 ? -5.375 14.535 -1.076 1.00 93.50 212 ALA A N 1
ATOM 1588 C CA . ALA A 1 212 ? -4.014 14.015 -1.113 1.00 93.50 212 ALA A CA 1
ATOM 1589 C C . ALA A 1 212 ? -3.988 12.473 -1.121 1.00 93.50 212 ALA A C 1
ATOM 1591 O O . ALA A 1 212 ? -3.225 11.884 -1.886 1.00 93.50 212 ALA A O 1
ATOM 1592 N N . LEU A 1 213 ? -4.870 11.810 -0.365 1.00 92.06 213 LEU A N 1
ATOM 1593 C CA . LEU A 1 213 ? -5.037 10.351 -0.414 1.00 92.06 213 LEU A CA 1
ATOM 1594 C C . LEU A 1 213 ? -5.539 9.858 -1.778 1.00 92.06 213 LEU A C 1
ATOM 1596 O O . LEU A 1 213 ? -5.040 8.852 -2.276 1.00 92.06 213 LEU A O 1
ATOM 1600 N N . LEU A 1 214 ? -6.454 10.585 -2.428 1.00 91.31 214 LEU A N 1
ATOM 1601 C CA . LEU A 1 214 ? -6.875 10.274 -3.802 1.00 91.31 214 LEU A CA 1
ATOM 1602 C C . LEU A 1 214 ? -5.705 10.361 -4.792 1.00 91.31 214 LEU A C 1
ATOM 1604 O O . LEU A 1 214 ? -5.603 9.557 -5.717 1.00 91.31 214 LEU A O 1
ATOM 1608 N N . ASN A 1 215 ? -4.785 11.310 -4.599 1.00 92.06 215 ASN A N 1
ATOM 1609 C CA . ASN A 1 215 ? -3.569 11.371 -5.407 1.00 92.06 215 ASN A CA 1
ATOM 1610 C C . ASN A 1 215 ? -2.667 10.146 -5.169 1.00 92.06 215 ASN A C 1
ATOM 1612 O O . ASN A 1 215 ? -2.185 9.549 -6.130 1.00 92.06 215 ASN A O 1
ATOM 1616 N N . VAL A 1 216 ? -2.495 9.725 -3.909 1.00 91.19 216 VAL A N 1
ATOM 1617 C CA . VAL A 1 216 ? -1.779 8.483 -3.565 1.00 91.19 216 VAL A CA 1
ATOM 1618 C C . VAL A 1 216 ? -2.426 7.274 -4.248 1.00 91.19 216 VAL A C 1
ATOM 1620 O O . VAL A 1 216 ? -1.715 6.478 -4.855 1.00 91.19 216 VAL A O 1
ATOM 1623 N N . GLN A 1 217 ? -3.757 7.168 -4.226 1.00 88.81 217 GLN A N 1
ATOM 1624 C CA . GLN A 1 217 ? -4.504 6.097 -4.893 1.00 88.81 217 GLN A CA 1
ATOM 1625 C C . GLN A 1 217 ? -4.224 6.046 -6.402 1.00 88.81 217 GLN A C 1
ATOM 1627 O O . GLN A 1 217 ? -3.938 4.982 -6.952 1.00 88.81 217 GLN A O 1
ATOM 1632 N N . ASN A 1 218 ? -4.287 7.196 -7.076 1.00 88.62 218 ASN A N 1
ATOM 1633 C CA . ASN A 1 218 ? -4.062 7.285 -8.519 1.00 88.62 218 ASN A CA 1
ATOM 1634 C C . ASN A 1 218 ? -2.621 6.927 -8.900 1.00 88.62 218 ASN A C 1
ATOM 1636 O O . ASN A 1 218 ? -2.397 6.195 -9.864 1.00 88.62 218 ASN A O 1
ATOM 1640 N N . LEU A 1 219 ? -1.645 7.410 -8.130 1.00 87.94 219 LEU A N 1
ATOM 1641 C CA . LEU A 1 219 ? -0.235 7.086 -8.340 1.00 87.94 219 LEU A CA 1
ATOM 1642 C C . LEU A 1 219 ? 0.041 5.607 -8.072 1.00 87.94 219 LEU A C 1
ATOM 1644 O O . LEU A 1 219 ? 0.761 4.979 -8.843 1.00 87.94 219 LEU A O 1
ATOM 1648 N N . ALA A 1 220 ? -0.577 5.029 -7.042 1.00 83.62 220 ALA A N 1
ATOM 1649 C CA . ALA A 1 220 ? -0.452 3.608 -6.760 1.00 83.62 220 ALA A CA 1
ATOM 1650 C C . ALA A 1 220 ? -0.990 2.747 -7.912 1.00 83.62 220 ALA A C 1
ATOM 1652 O O . ALA A 1 220 ? -0.320 1.815 -8.354 1.00 83.62 220 ALA A O 1
ATOM 1653 N N . ALA A 1 221 ? -2.150 3.115 -8.463 1.00 81.88 221 ALA A N 1
ATOM 1654 C CA . ALA A 1 221 ? -2.716 2.455 -9.635 1.00 81.88 221 ALA A CA 1
ATOM 1655 C C . ALA A 1 221 ? -1.791 2.549 -10.861 1.00 81.88 221 ALA A C 1
ATOM 1657 O O . ALA A 1 221 ? -1.609 1.564 -11.576 1.00 81.88 221 ALA A O 1
ATOM 1658 N N . ALA A 1 222 ? -1.186 3.720 -11.090 1.00 83.06 222 ALA A N 1
ATOM 1659 C CA . ALA A 1 222 ? -0.268 3.933 -12.205 1.00 83.06 222 ALA A CA 1
ATOM 1660 C C . ALA A 1 222 ? 0.972 3.039 -12.095 1.00 83.06 222 ALA A C 1
ATOM 1662 O O . ALA A 1 222 ? 1.348 2.398 -13.078 1.00 83.06 222 ALA A O 1
ATOM 1663 N N . VAL A 1 223 ? 1.574 2.934 -10.905 1.00 80.31 223 VAL A N 1
ATOM 1664 C CA . VAL A 1 223 ? 2.727 2.045 -10.762 1.00 80.31 223 VAL A CA 1
ATOM 1665 C C . VAL A 1 223 ? 2.314 0.577 -10.876 1.00 80.31 223 VAL A C 1
ATOM 1667 O O . VAL A 1 223 ? 3.004 -0.171 -11.558 1.00 80.31 223 VAL A O 1
ATOM 1670 N N . GLN A 1 224 ? 1.177 0.162 -10.302 1.00 74.62 224 GLN A N 1
ATOM 1671 C CA . GLN A 1 224 ? 0.676 -1.210 -10.460 1.00 74.62 224 GLN A CA 1
ATOM 1672 C C . GLN A 1 224 ? 0.512 -1.578 -11.943 1.00 74.62 224 GLN A C 1
ATOM 1674 O O . GLN A 1 224 ? 0.906 -2.665 -12.365 1.00 74.62 224 GLN A O 1
ATOM 1679 N N . GLN A 1 225 ? -0.009 -0.653 -12.754 1.00 76.25 225 GLN A N 1
ATOM 1680 C CA . GLN A 1 225 ? -0.121 -0.837 -14.198 1.00 76.25 225 GLN A CA 1
ATOM 1681 C C . GLN A 1 225 ? 1.254 -1.002 -14.862 1.00 76.25 225 GLN A C 1
ATOM 1683 O O . GLN A 1 225 ? 1.426 -1.903 -15.684 1.00 76.25 225 GLN A O 1
ATOM 1688 N N . SER A 1 226 ? 2.236 -0.174 -14.505 1.00 75.62 226 SER A N 1
ATOM 1689 C CA . SER A 1 226 ? 3.601 -0.276 -15.039 1.00 75.62 226 SER A CA 1
ATOM 1690 C C . SER A 1 226 ? 4.292 -1.578 -14.630 1.00 75.62 226 SER A C 1
ATOM 1692 O O . SER A 1 226 ? 4.949 -2.213 -15.454 1.00 75.62 226 SER A O 1
ATOM 1694 N N . THR A 1 227 ? 4.100 -2.027 -13.388 1.00 72.38 227 THR A N 1
ATOM 1695 C CA . THR A 1 227 ? 4.583 -3.326 -12.907 1.00 72.38 227 THR A CA 1
ATOM 1696 C C . THR A 1 227 ? 3.968 -4.471 -13.713 1.00 72.38 227 THR A C 1
ATOM 1698 O O . THR A 1 227 ? 4.697 -5.344 -14.182 1.00 72.38 227 THR A O 1
ATOM 1701 N N . ALA A 1 228 ? 2.650 -4.451 -13.935 1.00 69.69 228 ALA A N 1
ATOM 1702 C CA . ALA A 1 228 ? 1.969 -5.463 -14.741 1.00 69.69 228 ALA A CA 1
ATOM 1703 C C . ALA A 1 228 ? 2.463 -5.468 -16.197 1.00 69.69 228 ALA A C 1
ATOM 1705 O O . ALA A 1 228 ? 2.686 -6.531 -16.770 1.00 69.69 228 ALA A O 1
ATOM 1706 N N . GLN A 1 229 ? 2.699 -4.294 -16.791 1.00 72.12 229 GLN A N 1
ATOM 1707 C CA . GLN A 1 229 ? 3.273 -4.187 -18.136 1.00 72.12 229 GLN A CA 1
ATOM 1708 C C . GLN A 1 229 ? 4.683 -4.778 -18.212 1.00 72.12 229 GLN A C 1
ATOM 1710 O O . GLN A 1 229 ? 4.985 -5.487 -19.167 1.00 72.12 229 GLN A O 1
ATOM 1715 N N . LEU A 1 230 ? 5.534 -4.529 -17.212 1.00 68.62 230 LEU A N 1
ATOM 1716 C CA . LEU A 1 230 ? 6.872 -5.125 -17.152 1.00 68.62 230 LEU A CA 1
ATOM 1717 C C . LEU A 1 230 ? 6.818 -6.654 -17.075 1.00 68.62 230 LEU A C 1
ATOM 1719 O O . LEU A 1 230 ? 7.626 -7.305 -17.733 1.00 68.62 230 LEU A O 1
ATOM 1723 N N . ALA A 1 231 ? 5.850 -7.214 -16.344 1.00 65.44 231 ALA A N 1
ATOM 1724 C CA . ALA A 1 231 ? 5.652 -8.660 -16.245 1.00 65.44 231 ALA A CA 1
ATOM 1725 C C . ALA A 1 231 ? 5.284 -9.312 -17.594 1.00 65.44 231 ALA A C 1
ATOM 1727 O O . ALA A 1 231 ? 5.656 -10.453 -17.850 1.00 65.44 231 ALA A O 1
ATOM 1728 N N . LEU A 1 232 ? 4.605 -8.594 -18.497 1.00 65.94 232 LEU A N 1
ATOM 1729 C CA . LEU A 1 232 ? 4.261 -9.112 -19.831 1.00 65.94 232 LEU A CA 1
ATOM 1730 C C . LEU A 1 232 ? 5.480 -9.285 -20.745 1.00 65.94 232 LEU A C 1
ATOM 1732 O O . LEU A 1 232 ? 5.450 -10.113 -21.646 1.00 65.94 232 LEU A O 1
ATOM 1736 N N . TYR A 1 233 ? 6.563 -8.546 -20.504 1.00 62.59 233 TYR A N 1
ATOM 1737 C CA . TYR A 1 233 ? 7.827 -8.729 -21.226 1.00 62.59 233 TYR A CA 1
ATOM 1738 C C . TYR A 1 233 ? 8.672 -9.888 -20.662 1.00 62.59 233 TYR A C 1
ATOM 1740 O O . TYR A 1 233 ? 9.822 -10.080 -21.065 1.00 62.59 233 TYR A O 1
ATOM 1748 N N . GLU A 1 234 ? 8.139 -10.646 -19.695 1.00 50.34 234 GLU A N 1
ATOM 1749 C CA . GLU A 1 234 ? 8.798 -11.810 -19.097 1.00 50.34 234 GLU A CA 1
ATOM 1750 C C . GLU A 1 234 ? 8.431 -13.152 -19.755 1.00 50.34 234 GLU A C 1
ATOM 1752 O O . GLU A 1 234 ? 9.098 -14.146 -19.438 1.00 50.34 234 GLU A O 1
ATOM 1757 N N . SER A 1 235 ? 7.419 -13.180 -20.639 1.00 40.94 235 SER A N 1
ATOM 1758 C CA . SER A 1 235 ? 6.943 -14.354 -21.402 1.00 40.94 235 SER A CA 1
ATOM 1759 C C . SER A 1 235 ? 7.516 -14.420 -22.812 1.00 40.94 235 SER A C 1
ATOM 1761 O O . SER A 1 235 ? 7.917 -15.530 -23.226 1.00 40.94 235 SER A O 1
#

Secondary structure (DSSP, 8-state):
-HHHHHHHHHHHHHHHHTT---S----SEEEEETTTEEEEEEEETTEEEEEESS--HHHHHHHHHHHT-HHHHHH---HHHHHHHHTT-SEEEEE-TTS-EEEEEEHHHHHHHHHHHHHHHHHHHTS-HHHHHHHHHHHHHHHHHHHHHHHHHHHHHHHHHHHHTTT--HHHHHHHHHHHHHHHHHHHHHHHHHHHHHHHHTT--HHHHHHHHHHHHHHHHHHHHHHHHHHHTT-

Sequence (235 aa):
MRALRWLKAAAAAAAVMLCVLPLKADAAELIQSPVYGQVYVMDENGVNGLMFTQESDAITQFMRETASDPYFVRYNRFDNVLAKLKATATSSIVLDENGNVVSVKDAATLAQETAAHLNNVAAMDAMSEEEKLALENQQLAQLNEQAVMVAAMAQQAALLKQLAASSASPEEAAVIQTYVDMCAQLQALIAAKQQVVLLYQQQADPAVCQQALLNVQNLAAAVQQSTAQLALYES

Organism: NCBI:txid2838549

pLDDT: mean 80.32, std 15.39, range [29.41, 96.25]

Radius of gyration: 18.97 Å; chains: 1; bounding box: 39×46×53 Å